Protein AF-0000000086499648 (afdb_homodimer)

Secondary structure (DSSP, 8-state):
--HHHHHHHHHHHTSSSS--HHHHHTTGGGS-HHHHHHHHHHHHHHHSS-HHHHHHHH--HHHHHHHHHHTS-HHHHHHHHHHHHHHSSS--HHHHHHHHHT--HHHHHHHHHHHHHHHHHHHHHTTTTTT--SS-TT--HHHHHHHH--HHHHHHHHHHHHTGGGSHHHHHHHHHHHHHHHHH-/--HHHHHHHHHHHTSSSS--HHHHHTTGGGS-HHHHHHHHHHHHHHHSS-HHHHHHHH--HHHHHHHHHHTS-HHHHHHHHHHHHHHSSS--HHHHHHHHHTS-HHHHHHHHHHHHHHHHHHHHHTTHHHH--SS-TT--HHHHHHHH--HHHHHHHHHHHHTTT--THHHHHHHHHHHHHHHH-

Sequence (370 aa):
YDPDEDATRLYKAMQGTGTDEQSIIDIIPYRSNAQRQEIKKRYQELYKKDLVSDIKSETSGDFRETLVALLMPPVEYDAYSINKALKGFGTDKTTLVGVLCSKNAAEIEDIKKTYKKVSVSLLFLNKEHLKKKNGKYKKDLESALKSETNGDLRDFLVDLVSGKKEKDTKVDQKKAEEDARKLHGYDPDEDATRLYKAMQGTGTDEQSIIDIIPYRSNAQRQEIKKRYQELYKKDLVSDIKSETSGDFRETLVALLMPPVEYDAYSINKALKGFGTDKTTLVGVLCSKNAAEIEDIKKTYKKVSVSLLFLNKEHLKKKNGKYKKDLESALKSETNGDLRDFLVDLVSGKKEKDTKVDQKKAEEDARKLHG

Organism: NCBI:txid100452

Radius of gyration: 23.05 Å; Cα contacts (8 Å, |Δi|>4): 379; chains: 2; bounding box: 66×62×68 Å

pLDDT: mean 84.03, std 19.79, range [36.5, 98.69]

Solvent-accessible surface area (backbone atoms only — not comparable to full-atom values): 20215 Å² total; per-residue (Å²): 139,53,47,63,58,51,24,49,51,49,50,59,24,63,46,81,95,57,58,44,60,66,62,44,57,69,43,60,68,69,44,52,62,70,52,42,52,46,20,41,53,41,26,27,72,76,66,73,41,56,51,65,59,50,44,56,73,67,43,58,71,63,39,27,54,36,53,51,49,62,61,36,55,70,58,56,33,51,25,46,52,45,50,55,24,58,66,19,79,49,58,37,56,53,59,44,47,54,55,58,61,72,46,51,73,70,53,45,51,52,26,49,62,42,25,43,57,47,48,48,54,50,34,61,68,65,55,47,50,71,76,60,74,81,78,70,76,81,48,45,54,63,57,44,44,61,71,61,41,51,68,70,44,24,55,50,53,44,34,62,70,69,57,67,63,71,56,59,65,64,46,45,50,49,46,46,51,50,47,48,44,59,68,74,90,141,52,46,62,58,51,22,49,51,47,50,59,26,63,46,81,96,56,62,44,59,64,60,46,57,68,43,61,68,70,45,52,61,70,51,41,52,47,20,42,51,41,26,28,71,75,66,74,42,57,52,66,57,50,45,55,74,68,43,57,69,64,39,26,54,35,53,51,49,62,60,37,56,70,57,54,32,50,24,46,52,44,49,55,24,57,66,18,76,48,59,37,55,54,58,44,48,52,55,58,61,70,45,54,72,69,53,44,52,51,25,48,63,43,25,43,58,47,47,51,54,50,33,60,68,66,56,47,50,71,72,60,72,81,79,71,77,79,48,44,55,64,58,44,44,61,72,62,41,52,69,69,43,24,54,52,52,44,35,61,71,70,56,68,60,73,57,58,61,66,51,43,49,47,47,46,51,48,48,48,45,59,68,72,90

Nearest PDB structures (foldseek):
  1avc-assembly1_A  TM=6.947E-01  e=2.549E-11  Bos taurus
  1aei-assembly1_B  TM=7.012E-01  e=1.076E-10  Hydra vulgaris
  1n42-assembly1_A  TM=6.644E-01  e=4.125E-10  Rattus norvegicus
  7pc7-assembly1_A  TM=7.123E-01  e=1.741E-09  Homo sapiens
  7pc7-assembly2_B  TM=7.038E-01  e=1.741E-09  Homo sapiens

Foldseek 3Di:
DDLLVLLVQCVVQLDDDAGNVVSLVVPLVVDAQVSLQSNQVNNCVPPVDGSLVSLCVRDDDPSNVVSNLSSDHPLLNLLLQCLVQLPDPARNLVSLCVSLVVDDLVSLQSNQVNNQVSQVVVCVVVVVVVVPPDPPSRDGPLVSLCVRDDDPSSVVSNCSSVVVPPPPPVVVVVVVVVVVVVVVD/DDLLVLLVQCVVQLDDDAGNVVSVVVPLVVDAQVSLQSNQVNNCVVPVDGSLVSLCVRDDDPSNVVSNLSSDHPLLNLLLQCLVQLPPPARNLVSLCVSLVVDDLVSLVSNQVNNQVSQVVVCVVVVVVVVPPDPPSRDTPLVSLCVRDDDPSSVVSNCSSVVVPPDPPVVCVVVVVVVVVVVVD

InterPro domains:
  IPR001464 Annexin [PR00196] (15-37)
  IPR001464 Annexin [PR00196] (55-71)
  IPR001464 Annexin [PR00196] (82-103)
  IPR018252 Annexin repeat, conserved site [PS00223] (18-70)
  IPR018502 Annexin repeat [PF00191] (6-70)
  IPR018502 Annexin repeat [PF00191] (77-117)
  IPR018502 Annexin repeat [PS51897] (1-72)
  IPR018502 Annexin repeat [PS51897] (73-162)
  IPR018502 Annexin repeat [SM00335] (18-70)
  IPR018502 Annexin repeat [SM00335] (90-160)
  IPR037104 Annexin superfamily [G3DSA:1.10.220.10] (1-71)
  IPR037104 Annexin superfamily [G3DSA:1.10.220.10] (73-162)
  IPR037104 Annexin superfamily [SSF47874] (1-184)

Structure (mmCIF, N/CA/C/O backbone):
data_AF-0000000086499648-model_v1
#
loop_
_entity.id
_entity.type
_entity.pdbx_description
1 polymer Annexin
#
loop_
_atom_site.group_PDB
_atom_site.id
_atom_site.type_symbol
_atom_site.label_atom_id
_atom_site.label_alt_id
_atom_site.label_comp_id
_atom_site.label_asym_id
_atom_site.label_entity_id
_atom_site.label_seq_id
_atom_site.pdbx_PDB_ins_code
_atom_site.Cartn_x
_atom_site.Cartn_y
_atom_site.Cartn_z
_atom_site.occupancy
_atom_site.B_iso_or_equiv
_atom_site.auth_seq_id
_atom_site.auth_comp_id
_atom_site.auth_asym_id
_atom_site.auth_atom_id
_atom_site.pdbx_PDB_model_num
ATOM 1 N N . TYR A 1 1 ? -12.906 6.336 19.641 1 88.62 1 TYR A N 1
ATOM 2 C CA . TYR A 1 1 ? -12.734 7.316 18.578 1 88.62 1 TYR A CA 1
ATOM 3 C C . TYR A 1 1 ? -13.75 8.445 18.703 1 88.62 1 TYR A C 1
ATOM 5 O O . TYR A 1 1 ? -14.953 8.195 18.797 1 88.62 1 TYR A O 1
ATOM 13 N N . ASP A 1 2 ? -13.18 9.672 18.797 1 96.06 2 ASP A N 1
ATOM 14 C CA . ASP A 1 2 ? -13.969 10.891 18.859 1 96.06 2 ASP A CA 1
ATOM 15 C C . ASP A 1 2 ? -13.43 11.945 17.891 1 96.06 2 ASP A C 1
ATOM 17 O O . ASP A 1 2 ? -12.406 12.578 18.172 1 96.06 2 ASP A O 1
ATOM 21 N N . PRO A 1 3 ? -14.203 12.18 16.891 1 97.56 3 PRO A N 1
ATOM 22 C CA . PRO A 1 3 ? -13.688 13.102 15.883 1 97.56 3 PRO A CA 1
ATOM 23 C C . PRO A 1 3 ? -13.562 14.531 16.406 1 97.56 3 PRO A C 1
ATOM 25 O O . PRO A 1 3 ? -12.68 15.281 15.961 1 97.56 3 PRO A O 1
ATOM 28 N N . ASP A 1 4 ? -14.406 14.93 17.359 1 98.06 4 ASP A N 1
ATOM 29 C CA . ASP A 1 4 ? -14.32 16.266 17.938 1 98.06 4 ASP A CA 1
ATOM 30 C C . ASP A 1 4 ? -13.047 16.438 18.766 1 98.06 4 ASP A C 1
ATOM 32 O O . ASP A 1 4 ? -12.398 17.484 18.719 1 98.06 4 ASP A O 1
ATOM 36 N N . GLU A 1 5 ? -12.773 15.469 19.453 1 97.94 5 GLU A N 1
ATOM 37 C CA . GLU A 1 5 ? -11.555 15.492 20.25 1 97.94 5 GLU A CA 1
ATOM 38 C C . GLU A 1 5 ? -10.312 15.539 19.359 1 97.94 5 GLU A C 1
ATOM 40 O O . GLU A 1 5 ? -9.383 16.312 19.625 1 97.94 5 GLU A O 1
ATOM 45 N N . ASP A 1 6 ? -10.297 14.734 18.344 1 98.06 6 ASP A N 1
ATOM 46 C CA . ASP A 1 6 ? -9.18 14.727 17.406 1 98.06 6 ASP A CA 1
ATOM 47 C C . ASP A 1 6 ? -9.031 16.078 16.703 1 98.06 6 ASP A C 1
ATOM 49 O O . ASP A 1 6 ? -7.922 16.609 16.578 1 98.06 6 ASP A O 1
ATOM 53 N N . ALA A 1 7 ? -10.164 16.609 16.312 1 98.44 7 ALA A N 1
ATOM 54 C CA . ALA A 1 7 ? -10.141 17.906 15.672 1 98.44 7 ALA A CA 1
ATOM 55 C C . ALA A 1 7 ? -9.578 18.969 16.609 1 98.44 7 ALA A C 1
ATOM 57 O O . ALA A 1 7 ? -8.758 19.797 16.203 1 98.44 7 ALA A O 1
ATOM 58 N N . THR A 1 8 ? -10.008 18.906 17.828 1 98.19 8 THR A N 1
ATOM 59 C CA . THR A 1 8 ? -9.555 19.875 18.828 1 98.19 8 THR A CA 1
ATOM 60 C C . THR A 1 8 ? -8.062 19.719 19.094 1 98.19 8 THR A C 1
ATOM 62 O O . THR A 1 8 ? -7.328 20.703 19.156 1 98.19 8 THR A O 1
ATOM 65 N N . ARG A 1 9 ? -7.633 18.516 19.203 1 97.56 9 ARG A N 1
ATOM 66 C CA . ARG A 1 9 ? -6.219 18.25 19.438 1 97.56 9 ARG A CA 1
ATOM 67 C C . ARG A 1 9 ? -5.367 18.719 18.266 1 97.56 9 ARG A C 1
ATOM 69 O O . ARG A 1 9 ? -4.293 19.297 18.453 1 97.56 9 ARG A O 1
ATOM 76 N N . LEU A 1 10 ? -5.824 18.5 17.062 1 98.06 10 LEU A N 1
ATOM 77 C CA . LEU A 1 10 ? -5.105 18.938 15.883 1 98.06 10 LEU A CA 1
ATOM 78 C C . LEU A 1 10 ? -5.078 20.453 15.789 1 98.06 10 LEU A C 1
ATOM 80 O O . LEU A 1 10 ? -4.047 21.047 15.453 1 98.06 10 LEU A O 1
ATOM 84 N N . TYR A 1 11 ? -6.238 21.031 16.125 1 97.69 11 TYR A N 1
ATOM 85 C CA . TYR A 1 11 ? -6.305 22.5 16.094 1 97.69 11 TYR A CA 1
ATOM 86 C C . TYR A 1 11 ? -5.32 23.109 17.094 1 97.69 11 TYR A C 1
ATOM 88 O O . TYR A 1 11 ? -4.566 24.016 16.75 1 97.69 11 TYR A O 1
ATOM 96 N N . LYS A 1 12 ? -5.316 22.578 18.266 1 96.94 12 LYS A N 1
ATOM 97 C CA . LYS A 1 12 ? -4.418 23.078 19.297 1 96.94 12 LYS A CA 1
ATOM 98 C C . LYS A 1 12 ? -2.959 22.859 18.922 1 96.94 12 LYS A C 1
ATOM 100 O O . LYS A 1 12 ? -2.094 23.672 19.234 1 96.94 12 LYS A O 1
ATOM 105 N N . ALA A 1 13 ? -2.703 21.766 18.172 1 96.75 13 ALA A N 1
ATOM 106 C CA . ALA A 1 13 ? -1.344 21.391 17.781 1 96.75 13 ALA A CA 1
ATOM 107 C C . ALA A 1 13 ? -0.782 22.391 16.766 1 96.75 13 ALA A C 1
ATOM 109 O O . ALA A 1 13 ? 0.435 22.469 16.578 1 96.75 13 ALA A O 1
ATOM 110 N N . MET A 1 14 ? -1.621 23.109 16.141 1 96.19 14 MET A N 1
ATOM 111 C CA . MET A 1 14 ? -1.165 23.953 15.039 1 96.19 14 MET A CA 1
ATOM 112 C C . MET A 1 14 ? -1.442 25.438 15.328 1 96.19 14 MET A C 1
ATOM 114 O O . MET A 1 14 ? -1.357 26.266 14.43 1 96.19 14 MET A O 1
ATOM 118 N N . GLN A 1 15 ? -1.906 25.609 16.562 1 90.38 15 GLN A N 1
ATOM 119 C CA . GLN A 1 15 ? -2.127 27 17 1 90.38 15 GLN A CA 1
ATOM 120 C C . GLN A 1 15 ? -0.895 27.547 17.703 1 90.38 15 GLN A C 1
ATOM 122 O O . GLN A 1 15 ? -0.159 26.812 18.359 1 90.38 15 GLN A O 1
ATOM 127 N N . GLY A 1 16 ? -0.541 28.875 17.609 1 82.44 16 GLY A N 1
ATOM 128 C CA . GLY A 1 16 ? 0.512 29.531 18.375 1 82.44 16 GLY A CA 1
ATOM 129 C C . GLY A 1 16 ? 1.846 29.547 17.641 1 82.44 16 GLY A C 1
ATOM 130 O O . GLY A 1 16 ? 1.893 29.469 16.422 1 82.44 16 GLY A O 1
ATOM 131 N N . THR A 1 17 ? 2.973 29.625 18.516 1 83.75 17 THR A N 1
ATOM 132 C CA . THR A 1 17 ? 4.332 29.703 18 1 83.75 17 THR A CA 1
ATOM 133 C C . THR A 1 17 ? 4.938 28.312 17.859 1 83.75 17 THR A C 1
ATOM 135 O O . THR A 1 17 ? 5.25 27.672 18.875 1 83.75 17 THR A O 1
ATOM 138 N N . GLY A 1 18 ? 4.734 27.734 16.781 1 87.25 18 GLY A N 1
ATOM 139 C CA . GLY A 1 18 ? 5.312 26.422 16.516 1 87.25 18 GLY A CA 1
ATOM 140 C C . GLY A 1 18 ? 4.273 25.344 16.344 1 87.25 18 GLY A C 1
ATOM 141 O O . GLY A 1 18 ? 3.121 25.5 16.75 1 87.25 18 GLY A O 1
ATOM 142 N N . THR A 1 19 ? 4.586 24.312 15.719 1 90.75 19 THR A N 1
ATOM 143 C CA . THR A 1 19 ? 3.686 23.188 15.453 1 90.75 19 THR A CA 1
ATOM 144 C C . THR A 1 19 ? 4.094 21.969 16.266 1 90.75 19 THR A C 1
ATOM 146 O O . THR A 1 19 ? 5.277 21.625 16.328 1 90.75 19 THR A O 1
ATOM 149 N N . ASP A 1 20 ? 3.104 21.438 17.062 1 92.19 20 ASP A N 1
ATOM 150 C CA . ASP A 1 20 ? 3.291 20.156 17.734 1 92.19 20 ASP A CA 1
ATOM 151 C C . ASP A 1 20 ? 3.127 19 16.75 1 92.19 20 ASP A C 1
ATOM 153 O O . ASP A 1 20 ? 2.049 18.406 16.656 1 92.19 20 ASP A O 1
ATOM 157 N N . GLU A 1 21 ? 4.172 18.609 16.203 1 90.31 21 GLU A N 1
ATOM 158 C CA . GLU A 1 21 ? 4.141 17.594 15.164 1 90.31 21 GLU A CA 1
ATOM 159 C C . GLU A 1 21 ? 3.811 16.219 15.75 1 90.31 21 GLU A C 1
ATOM 161 O O . GLU A 1 21 ? 3.18 15.391 15.086 1 90.31 21 GLU A O 1
ATOM 166 N N . GLN A 1 22 ? 4.172 16.047 16.984 1 88.56 22 GLN A N 1
ATOM 167 C CA . GLN A 1 22 ? 3.922 14.75 17.625 1 88.56 22 GLN A CA 1
ATOM 168 C C . GLN A 1 22 ? 2.426 14.492 17.766 1 88.56 22 GLN A C 1
ATOM 170 O O . GLN A 1 22 ? 1.957 13.375 17.531 1 88.56 22 GLN A O 1
ATOM 175 N N . SER A 1 23 ? 1.69 15.523 18.188 1 92.44 23 SER A N 1
ATOM 176 C CA . SER A 1 23 ? 0.244 15.383 18.312 1 92.44 23 SER A CA 1
ATOM 177 C C . SER A 1 23 ? -0.399 15.047 16.969 1 92.44 23 SER A C 1
ATOM 179 O O . SER A 1 23 ? -1.352 14.266 16.906 1 92.44 23 SER A O 1
ATOM 181 N N . ILE A 1 24 ? 0.123 15.609 15.891 1 95.81 24 ILE A N 1
ATOM 182 C CA . ILE A 1 24 ? -0.388 15.367 14.547 1 95.81 24 ILE A CA 1
ATOM 183 C C . ILE A 1 24 ? -0.118 13.922 14.141 1 95.81 24 ILE A C 1
ATOM 185 O O . ILE A 1 24 ? -1.02 13.219 13.672 1 95.81 24 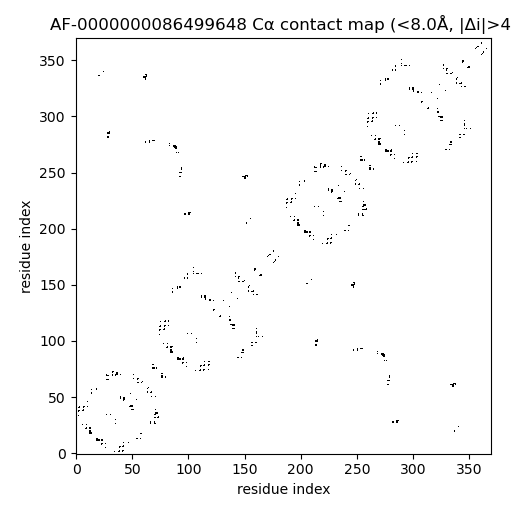ILE A O 1
ATOM 189 N N . ILE A 1 25 ? 1.03 13.469 14.422 1 91.62 25 ILE A N 1
ATOM 190 C CA . ILE A 1 25 ? 1.487 12.133 14.047 1 91.62 25 ILE A CA 1
ATOM 191 C C . ILE A 1 25 ? 0.737 11.086 14.867 1 91.62 25 ILE A C 1
ATOM 193 O O . ILE A 1 25 ? 0.443 9.992 14.367 1 91.62 25 ILE A O 1
ATOM 197 N N . ASP A 1 26 ? 0.357 11.492 16.078 1 91.75 26 ASP A N 1
ATOM 198 C CA . ASP A 1 26 ? -0.322 10.555 16.953 1 91.75 26 ASP A CA 1
ATOM 199 C C . ASP A 1 26 ? -1.775 10.352 16.531 1 91.75 26 ASP A C 1
ATOM 201 O O . ASP A 1 26 ? -2.436 9.414 16.984 1 91.75 26 ASP A O 1
ATOM 205 N N . ILE A 1 27 ? -2.244 11.148 15.664 1 96.19 27 ILE A N 1
ATOM 206 C CA . ILE A 1 27 ? -3.664 11.094 15.344 1 96.19 27 ILE A CA 1
ATOM 207 C C . ILE A 1 27 ? -3.848 10.633 13.898 1 96.19 27 ILE A C 1
ATOM 209 O O . ILE A 1 27 ? -4.402 9.562 13.648 1 96.19 27 ILE A O 1
ATOM 213 N N . ILE A 1 28 ? -3.285 11.328 12.961 1 97.25 28 ILE A N 1
ATOM 214 C CA . ILE A 1 28 ? -3.676 11.203 11.555 1 97.25 28 ILE A CA 1
ATOM 215 C C . ILE A 1 28 ? -3.312 9.82 11.039 1 97.25 28 ILE A C 1
ATOM 217 O O . ILE A 1 28 ? -4.156 9.117 10.469 1 97.25 28 ILE A O 1
ATOM 221 N N . PRO A 1 29 ? -2.08 9.305 11.32 1 95.31 29 PRO A N 1
ATOM 222 C CA . PRO A 1 29 ? -1.711 8.008 10.758 1 95.31 29 PRO A CA 1
ATOM 223 C C . PRO A 1 29 ? -2.471 6.848 11.406 1 95.31 29 PRO A C 1
ATOM 225 O O . PRO A 1 29 ? -2.531 5.754 10.844 1 95.31 29 PRO A O 1
ATOM 228 N N . TYR A 1 30 ? -3.115 7.082 12.492 1 94.44 30 TYR A N 1
ATOM 229 C CA . TYR A 1 30 ? -3.729 5.996 13.25 1 94.44 30 TYR A CA 1
ATOM 230 C C . TYR A 1 30 ? -5.238 5.984 13.055 1 94.44 30 TYR A C 1
ATOM 232 O O . TYR A 1 30 ? -5.938 5.148 13.633 1 94.44 30 TYR A O 1
ATOM 240 N N . ARG A 1 31 ? -5.723 6.836 12.242 1 95.12 31 ARG A N 1
ATOM 241 C CA . ARG A 1 31 ? -7.148 6.895 11.938 1 95.12 31 ARG A CA 1
ATOM 242 C C . ARG A 1 31 ? -7.434 6.332 10.547 1 95.12 31 ARG A C 1
ATOM 244 O O . ARG A 1 31 ? -6.602 6.438 9.648 1 95.12 31 ARG A O 1
ATOM 251 N N . SER A 1 32 ? -8.609 5.684 10.461 1 93.81 32 SER A N 1
ATOM 252 C CA . SER A 1 32 ? -9.047 5.23 9.141 1 93.81 32 SER A CA 1
ATOM 253 C C . SER A 1 32 ? -9.383 6.406 8.234 1 93.81 32 SER A C 1
ATOM 255 O O . SER A 1 32 ? -9.555 7.531 8.703 1 93.81 32 SER A O 1
ATOM 257 N N . ASN A 1 33 ? -9.43 6.098 6.941 1 95.19 33 ASN A N 1
ATOM 258 C CA . ASN A 1 33 ? -9.773 7.172 6.016 1 95.19 33 ASN A CA 1
ATOM 259 C C . ASN A 1 33 ? -11.117 7.797 6.352 1 95.19 33 ASN A C 1
ATOM 261 O O . ASN A 1 33 ? -11.266 9.023 6.344 1 95.19 33 ASN A O 1
ATOM 265 N N . ALA A 1 34 ? -12.102 6.953 6.668 1 96 34 ALA A N 1
ATOM 266 C CA . ALA A 1 34 ? -13.422 7.457 7.027 1 96 34 ALA A CA 1
ATOM 267 C C . ALA A 1 34 ? -13.344 8.375 8.242 1 96 34 ALA A C 1
ATOM 269 O O . ALA A 1 34 ? -13.969 9.445 8.258 1 96 34 ALA A O 1
ATOM 270 N N . GLN A 1 35 ? -12.57 8.023 9.195 1 97.25 35 GLN A N 1
ATOM 271 C CA . GLN A 1 35 ? -12.391 8.828 10.398 1 97.25 35 GLN A CA 1
ATOM 272 C C . GLN A 1 35 ? -11.703 10.148 10.078 1 97.25 35 GLN A C 1
ATOM 274 O O . GLN A 1 35 ? -12.086 11.195 10.602 1 97.25 35 GLN A O 1
ATOM 279 N N . ARG A 1 36 ? -10.734 10.125 9.242 1 98.38 36 ARG A N 1
ATOM 280 C CA . ARG A 1 36 ? -10.008 11.336 8.875 1 98.38 36 ARG A CA 1
ATOM 281 C C . ARG A 1 36 ? -10.922 12.312 8.148 1 98.38 36 ARG A C 1
ATOM 283 O O . ARG A 1 36 ? -10.812 13.531 8.336 1 98.38 36 ARG A O 1
ATOM 290 N N . GLN A 1 37 ? -11.82 11.75 7.32 1 98.44 37 GLN A N 1
ATOM 291 C CA . GLN A 1 37 ? -12.773 12.625 6.648 1 98.44 37 GLN A CA 1
ATOM 292 C C . GLN A 1 37 ? -13.719 13.289 7.648 1 98.44 37 GLN A C 1
ATOM 294 O O . GLN A 1 37 ? -14.055 14.461 7.5 1 98.44 37 GLN A O 1
ATOM 299 N N . GLU A 1 38 ? -14.055 12.523 8.625 1 98.56 38 GLU A N 1
ATOM 300 C CA . GLU A 1 38 ? -14.914 13.078 9.672 1 98.56 38 GLU A CA 1
ATOM 301 C C . GLU A 1 38 ? -14.18 14.148 10.477 1 98.56 38 GLU A C 1
ATOM 303 O O . GLU A 1 38 ? -14.758 15.188 10.805 1 98.56 38 GLU A O 1
ATOM 308 N N . ILE A 1 39 ? -12.93 13.922 10.742 1 98.69 39 ILE A N 1
ATOM 309 C CA . ILE A 1 39 ? -12.117 14.883 11.484 1 98.69 39 ILE A CA 1
ATOM 310 C C . ILE A 1 39 ? -12.023 16.188 10.695 1 98.69 39 ILE A C 1
ATOM 312 O O . ILE A 1 39 ? -12.164 17.266 11.258 1 98.69 39 ILE A O 1
ATOM 316 N N . LYS A 1 40 ? -11.805 16.078 9.445 1 98.69 40 LYS A N 1
ATOM 317 C CA . LYS A 1 40 ? -11.742 17.25 8.586 1 98.69 40 LYS A CA 1
ATOM 318 C C . LYS A 1 40 ? -13.039 18.062 8.664 1 98.69 40 LYS A C 1
ATOM 320 O O . LYS A 1 40 ? -13 19.281 8.773 1 98.69 40 LYS A O 1
ATOM 325 N N . LYS A 1 41 ? -14.109 17.328 8.578 1 98.62 41 LYS A N 1
ATOM 326 C CA . LYS A 1 41 ? -15.422 17.969 8.633 1 98.62 41 LYS A CA 1
ATOM 327 C C . LYS A 1 41 ? -15.617 18.688 9.969 1 98.62 41 LYS A C 1
ATOM 329 O O . LYS A 1 41 ? -16.047 19.844 9.992 1 98.62 41 LYS A O 1
ATOM 334 N N . ARG A 1 42 ? -15.336 18.031 11.062 1 98.62 42 ARG A N 1
ATOM 335 C CA . ARG A 1 42 ? -15.516 18.609 12.391 1 98.62 42 ARG A CA 1
ATOM 336 C C . ARG A 1 42 ? -14.57 19.781 12.609 1 98.62 42 ARG A C 1
ATOM 338 O O . ARG A 1 42 ? -14.953 20.781 13.219 1 98.62 42 ARG A O 1
ATOM 345 N N . TYR A 1 43 ? -13.359 19.641 12.125 1 98.62 43 TYR A N 1
ATOM 346 C CA . TYR A 1 43 ? -12.383 20.719 12.203 1 98.62 43 TYR A CA 1
ATOM 347 C C . TYR A 1 43 ? -12.922 22 11.562 1 98.62 43 TYR A C 1
ATOM 349 O O . TYR A 1 43 ? -12.789 23.078 12.133 1 98.62 43 TYR A O 1
ATOM 357 N N . GLN A 1 44 ? -13.516 21.844 10.438 1 98.5 44 GLN A N 1
ATOM 358 C CA . GLN A 1 44 ? -14.109 22.969 9.727 1 98.5 44 GLN A CA 1
ATOM 359 C C . GLN A 1 44 ? -15.297 23.547 10.492 1 98.5 44 GLN A C 1
ATOM 361 O O . GLN A 1 44 ? -15.453 24.766 10.586 1 98.5 44 GLN A O 1
ATOM 366 N N . GLU A 1 45 ? -16.078 22.703 11.008 1 98.38 45 GLU A N 1
ATOM 367 C CA . GLU A 1 45 ? -17.281 23.125 11.703 1 98.38 45 GLU A CA 1
ATOM 368 C C . GLU A 1 45 ? -16.953 23.828 13.016 1 98.38 45 GLU A C 1
ATOM 370 O O . GLU A 1 45 ? -17.578 24.828 13.375 1 98.38 45 GLU A O 1
ATOM 375 N N . LEU A 1 46 ? -15.992 23.375 13.727 1 98.12 46 LEU A N 1
ATOM 376 C CA . LEU A 1 46 ? -15.664 23.875 15.062 1 98.12 46 LEU A CA 1
ATOM 377 C C . LEU A 1 46 ? -14.797 25.125 14.977 1 98.12 46 LEU A C 1
ATOM 379 O O . LEU A 1 46 ? -14.938 26.031 15.797 1 98.12 46 LEU A O 1
ATOM 383 N N . TYR A 1 47 ? -13.945 25.141 13.992 1 97.56 47 TYR A N 1
ATOM 384 C CA . TYR A 1 47 ? -12.922 26.188 14.023 1 97.56 47 TYR A CA 1
ATOM 385 C C . TYR A 1 47 ? -12.977 27.047 12.766 1 97.56 47 TYR A C 1
ATOM 387 O O . TYR A 1 47 ? -12.227 28.016 12.633 1 97.56 47 TYR A O 1
ATOM 395 N N . LYS A 1 48 ? -13.859 26.688 11.797 1 97.62 48 LYS A N 1
ATOM 396 C CA . LYS A 1 48 ? -14.062 27.422 10.555 1 97.62 48 LYS A CA 1
ATOM 397 C C . LYS A 1 48 ? -12.766 27.531 9.758 1 97.62 48 LYS A C 1
ATOM 399 O O . LYS A 1 48 ? -12.477 28.578 9.164 1 97.62 48 LYS A O 1
ATOM 404 N N . LYS A 1 49 ? -11.93 26.5 9.891 1 97.44 49 LYS A N 1
ATOM 405 C CA . LYS A 1 49 ? -10.672 26.359 9.164 1 97.44 49 LYS A CA 1
ATOM 406 C C . LYS A 1 49 ? -10.602 25.016 8.438 1 97.44 49 LYS A C 1
ATOM 408 O O . LYS A 1 49 ? -11.297 24.062 8.805 1 97.44 49 LYS A O 1
ATOM 413 N N . ASP A 1 50 ? -9.727 25.062 7.434 1 98.25 50 ASP A N 1
ATOM 414 C CA . ASP A 1 50 ? -9.492 23.828 6.688 1 98.25 50 ASP A CA 1
ATOM 415 C C . ASP A 1 50 ? -8.266 23.094 7.219 1 98.25 50 ASP A C 1
ATOM 417 O O . ASP A 1 50 ? -7.156 23.625 7.211 1 98.25 50 ASP A O 1
ATOM 421 N N . LEU A 1 51 ? -8.539 21.891 7.609 1 98.25 51 LEU A N 1
ATOM 422 C CA . LEU A 1 51 ? -7.477 21.109 8.219 1 98.25 51 LEU A CA 1
ATOM 423 C C . LEU A 1 51 ? -6.312 20.922 7.254 1 98.25 51 LEU A C 1
ATOM 425 O O . LEU A 1 51 ? -5.148 21.062 7.637 1 98.25 51 LEU A O 1
ATOM 429 N N . VAL A 1 52 ? -6.559 20.547 5.988 1 98.38 52 VAL A N 1
ATOM 430 C CA . VAL A 1 52 ? -5.52 20.297 4.996 1 98.38 52 VAL A CA 1
ATOM 431 C C . VAL A 1 52 ? -4.703 21.578 4.773 1 98.38 52 VAL A C 1
ATOM 433 O O . VAL A 1 52 ? -3.477 21.516 4.676 1 98.38 52 VAL A O 1
ATOM 436 N N . SER A 1 53 ? -5.41 22.703 4.719 1 97.69 53 SER A N 1
ATOM 437 C CA . SER A 1 53 ? -4.73 23.984 4.555 1 97.69 53 SER A CA 1
ATOM 438 C C . SER A 1 53 ? -3.805 24.266 5.73 1 97.69 53 SER A C 1
ATOM 440 O O . SER A 1 53 ? -2.68 24.734 5.543 1 97.69 53 SER A O 1
ATOM 442 N N . ASP A 1 54 ? -4.305 24.031 6.918 1 97.19 54 ASP A N 1
ATOM 443 C CA . ASP A 1 54 ? -3.48 24.25 8.102 1 97.19 54 ASP A CA 1
ATOM 444 C C . ASP A 1 54 ? -2.268 23.328 8.109 1 97.19 54 ASP A C 1
ATOM 446 O O . ASP A 1 54 ? -1.16 23.75 8.453 1 97.19 54 ASP A O 1
ATOM 450 N N . ILE A 1 55 ? -2.447 22.094 7.738 1 97.12 55 ILE A N 1
ATOM 451 C CA . ILE A 1 55 ? -1.346 21.141 7.664 1 97.12 55 ILE A CA 1
ATOM 452 C C . ILE A 1 55 ? -0.305 21.641 6.664 1 97.12 55 ILE A C 1
ATOM 454 O O . ILE A 1 55 ? 0.895 21.625 6.949 1 97.12 55 ILE A O 1
ATOM 458 N N . LYS A 1 56 ? -0.755 22.047 5.523 1 95.81 56 LYS A N 1
ATOM 459 C CA . LYS A 1 56 ? 0.143 22.516 4.473 1 95.81 56 LYS A CA 1
ATOM 460 C C . LYS A 1 56 ? 0.95 23.719 4.938 1 95.81 56 LYS A C 1
ATOM 462 O O . LYS A 1 56 ? 2.133 23.844 4.617 1 95.81 56 LYS A O 1
ATOM 467 N N . SER A 1 57 ? 0.334 24.594 5.734 1 95.38 57 SER A N 1
ATOM 468 C CA . SER A 1 57 ? 0.982 25.828 6.172 1 95.38 57 SER A CA 1
ATOM 469 C C . SER A 1 57 ? 1.948 25.562 7.32 1 95.38 57 SER A C 1
ATOM 471 O O . SER A 1 57 ? 2.934 26.281 7.488 1 95.38 57 SER A O 1
ATOM 473 N N . GLU A 1 58 ? 1.667 24.5 8.078 1 94.56 58 GLU A N 1
ATOM 474 C CA . GLU A 1 58 ? 2.377 24.297 9.336 1 94.56 58 GLU A CA 1
ATOM 475 C C . GLU A 1 58 ? 3.484 23.266 9.195 1 94.56 58 GLU A C 1
ATOM 477 O O . GLU A 1 58 ? 4.336 23.125 10.07 1 94.56 58 GLU A O 1
ATOM 482 N N . THR A 1 59 ? 3.469 22.531 8.172 1 93 59 THR A N 1
ATOM 483 C CA . THR A 1 59 ? 4.438 21.453 7.973 1 93 59 THR A CA 1
ATOM 484 C C . THR A 1 59 ? 5.125 21.594 6.617 1 93 59 THR A C 1
ATOM 486 O O . THR A 1 59 ? 4.742 22.438 5.805 1 93 59 THR A O 1
ATOM 489 N N . SER A 1 60 ? 6.23 20.766 6.48 1 91.44 60 SER A N 1
ATOM 490 C CA . SER A 1 60 ? 6.996 20.844 5.238 1 91.44 60 SER A CA 1
ATOM 491 C C . SER A 1 60 ? 7.566 19.484 4.852 1 91.44 60 SER A C 1
ATOM 493 O O . SER A 1 60 ? 7.516 18.547 5.637 1 91.44 60 SER A O 1
ATOM 495 N N . GLY A 1 61 ? 7.887 19.438 3.5 1 90 61 GLY A N 1
ATOM 496 C CA . GLY A 1 61 ? 8.641 18.281 3.016 1 90 61 GLY A CA 1
ATOM 497 C C . GLY A 1 61 ? 7.836 17 3.037 1 90 61 GLY A C 1
ATOM 498 O O . GLY A 1 61 ? 6.648 17 2.709 1 90 61 GLY A O 1
ATOM 499 N N . ASP A 1 62 ? 8.547 15.906 3.387 1 89.12 62 ASP A N 1
ATOM 500 C CA . ASP A 1 62 ? 7.965 14.562 3.381 1 89.12 62 ASP A CA 1
ATOM 501 C C . ASP A 1 62 ? 6.805 14.461 4.371 1 89.12 62 ASP A C 1
ATOM 503 O O . ASP A 1 62 ? 5.828 13.758 4.117 1 89.12 62 ASP A O 1
ATOM 507 N N . PHE A 1 63 ? 7.016 15.234 5.414 1 92.94 63 PHE A N 1
ATOM 508 C CA . PHE A 1 63 ? 5.992 15.195 6.453 1 92.94 63 PHE A CA 1
ATOM 509 C C . PHE A 1 63 ? 4.684 15.789 5.945 1 92.94 63 PHE A C 1
ATOM 511 O O . PHE A 1 63 ? 3.625 15.164 6.066 1 92.94 63 PHE A O 1
ATOM 518 N N . ARG A 1 64 ? 4.684 16.891 5.328 1 94.31 64 ARG A N 1
ATOM 519 C CA . ARG A 1 64 ? 3.52 17.547 4.742 1 94.31 64 ARG A CA 1
ATOM 520 C C . ARG A 1 64 ? 2.871 16.656 3.682 1 94.31 64 ARG A C 1
ATOM 522 O O . ARG A 1 64 ? 1.661 16.422 3.715 1 94.31 64 ARG A O 1
ATOM 529 N N . GLU A 1 65 ? 3.691 16.125 2.816 1 92.75 65 GLU A N 1
ATOM 530 C CA . GLU A 1 65 ? 3.178 15.328 1.703 1 92.75 65 GLU A CA 1
ATOM 531 C C . GLU A 1 65 ? 2.441 14.094 2.201 1 92.75 65 GLU A C 1
ATOM 533 O O . GLU A 1 65 ? 1.378 13.742 1.682 1 92.75 65 GLU A O 1
ATOM 538 N N . THR A 1 66 ? 3.021 13.477 3.166 1 95 66 THR A N 1
ATOM 539 C CA . THR A 1 66 ? 2.438 12.25 3.705 1 95 66 THR A CA 1
ATOM 540 C C . THR A 1 66 ? 1.113 12.547 4.402 1 95 66 THR A C 1
ATOM 542 O O . THR A 1 66 ? 0.121 11.852 4.18 1 95 66 THR A O 1
ATOM 545 N N . LEU A 1 67 ? 1.092 13.602 5.215 1 96.88 67 LEU A N 1
ATOM 546 C CA . LEU A 1 67 ? -0.115 13.945 5.961 1 96.88 67 LEU A CA 1
ATOM 547 C C . LEU A 1 67 ? -1.231 14.375 5.016 1 96.88 67 LEU A C 1
ATOM 549 O O . LEU A 1 67 ? -2.387 13.984 5.191 1 96.88 67 LEU A O 1
ATOM 553 N N . VAL A 1 68 ? -0.871 15.18 4.012 1 96.94 68 VAL A N 1
ATOM 554 C CA . VAL A 1 68 ? -1.866 15.641 3.047 1 96.94 68 VAL A CA 1
ATOM 555 C C . VAL A 1 68 ? -2.443 14.445 2.293 1 96.94 68 VAL A C 1
ATOM 557 O O . VAL A 1 68 ? -3.654 14.367 2.07 1 96.94 68 VAL A O 1
ATOM 560 N N . ALA A 1 69 ? -1.609 13.492 1.946 1 96.38 69 ALA A N 1
ATOM 561 C CA . ALA A 1 69 ? -2.07 12.297 1.252 1 96.38 69 ALA A CA 1
ATOM 562 C C . ALA A 1 69 ? -3.037 11.492 2.121 1 96.38 69 ALA A C 1
ATOM 564 O O . ALA A 1 69 ? -4.086 11.047 1.648 1 96.38 69 ALA A O 1
ATOM 565 N N . LEU A 1 70 ? -2.699 11.352 3.369 1 97.06 70 LEU A N 1
ATOM 566 C CA . LEU A 1 70 ? -3.527 10.57 4.281 1 97.06 70 LEU A CA 1
ATOM 567 C C . LEU A 1 70 ? -4.887 11.234 4.48 1 97.06 70 LEU A C 1
ATOM 569 O O . LEU A 1 70 ? -5.867 10.555 4.805 1 97.06 70 LEU A O 1
ATOM 573 N N . LEU A 1 71 ? -4.977 12.539 4.25 1 98 71 LEU A N 1
ATOM 574 C CA . LEU A 1 71 ? -6.207 13.289 4.48 1 98 71 LEU A CA 1
ATOM 575 C C . LEU A 1 71 ? -7.039 13.375 3.207 1 98 71 LEU A C 1
ATOM 577 O O . LEU A 1 71 ? -8.148 13.906 3.223 1 98 71 LEU A O 1
ATOM 581 N N . MET A 1 72 ? -6.559 12.797 2.104 1 97.5 72 MET A N 1
ATOM 582 C CA . MET A 1 72 ? -7.309 12.773 0.851 1 97.5 72 MET A CA 1
ATOM 583 C C . MET A 1 72 ? -8.57 11.93 0.987 1 97.5 72 MET A C 1
ATOM 585 O O . MET A 1 72 ? -8.562 10.898 1.653 1 97.5 72 MET A O 1
ATOM 589 N N . PRO A 1 73 ? -9.617 12.391 0.276 1 97.5 73 PRO A N 1
ATOM 590 C CA . PRO A 1 73 ? -10.773 11.492 0.198 1 97.5 73 PRO A CA 1
ATOM 591 C C . PRO A 1 73 ? -10.43 10.141 -0.421 1 97.5 73 PRO A C 1
ATOM 593 O O . PRO A 1 73 ? -9.43 10.023 -1.141 1 97.5 73 PRO A O 1
ATOM 596 N N . PRO A 1 74 ? -11.258 9.156 -0.183 1 97 74 PRO A N 1
ATOM 597 C CA . PRO A 1 74 ? -10.922 7.777 -0.55 1 97 74 PRO A CA 1
ATOM 598 C C . PRO A 1 74 ? -10.555 7.633 -2.025 1 97 74 PRO A C 1
ATOM 600 O O . PRO A 1 74 ? -9.531 7.031 -2.355 1 97 74 PRO A O 1
ATOM 603 N N . VAL A 1 75 ? -11.352 8.188 -2.928 1 97.5 75 VAL A N 1
ATOM 604 C CA . VAL A 1 75 ? -11.109 8.016 -4.355 1 97.5 75 VAL A CA 1
ATOM 605 C C . VAL A 1 75 ? -9.805 8.711 -4.746 1 97.5 75 VAL A C 1
ATOM 607 O O . VAL A 1 75 ? -9.023 8.172 -5.531 1 97.5 75 VAL A O 1
ATOM 610 N N . GLU A 1 76 ? -9.578 9.875 -4.211 1 97.56 76 GLU A N 1
ATOM 611 C CA . GLU A 1 76 ? -8.344 10.617 -4.477 1 97.56 76 GLU A CA 1
ATOM 612 C C . GLU A 1 76 ? -7.129 9.891 -3.91 1 97.56 76 GLU A C 1
ATOM 614 O O . GLU A 1 76 ? -6.066 9.867 -4.535 1 97.56 76 GLU A O 1
ATOM 619 N N . TYR A 1 77 ? -7.328 9.367 -2.732 1 97 77 TYR A N 1
ATOM 620 C CA . TYR A 1 77 ? -6.242 8.609 -2.123 1 97 77 TYR A CA 1
ATOM 621 C C . TYR A 1 77 ? -5.898 7.379 -2.955 1 97 77 TYR A C 1
ATOM 623 O O . TYR A 1 77 ? -4.727 7.023 -3.096 1 97 77 TYR A O 1
ATOM 631 N N . ASP A 1 78 ? -6.883 6.691 -3.426 1 96.94 78 ASP A N 1
ATOM 632 C CA . ASP A 1 78 ? -6.656 5.543 -4.297 1 96.94 78 ASP A CA 1
ATOM 633 C C . ASP A 1 78 ? -5.891 5.945 -5.555 1 96.94 78 ASP A C 1
ATOM 635 O O . ASP A 1 78 ? -4.93 5.281 -5.941 1 96.94 78 ASP A O 1
ATOM 639 N N . ALA A 1 79 ? -6.312 7.004 -6.164 1 96.38 79 ALA A N 1
ATOM 640 C CA . ALA A 1 79 ? -5.633 7.508 -7.355 1 96.38 79 ALA A CA 1
ATOM 641 C C . ALA A 1 79 ? -4.184 7.879 -7.043 1 96.38 79 ALA A C 1
ATOM 643 O O . ALA A 1 79 ? -3.277 7.578 -7.816 1 96.38 79 ALA A O 1
ATOM 644 N N . TYR A 1 80 ? -4.012 8.516 -5.93 1 94.88 80 TYR A N 1
ATOM 645 C CA . TYR A 1 80 ? -2.682 8.883 -5.453 1 94.88 80 TYR A CA 1
ATOM 646 C C . TYR A 1 80 ? -1.802 7.648 -5.281 1 94.88 80 TYR A C 1
ATOM 648 O O . TYR A 1 80 ? -0.658 7.625 -5.742 1 94.88 80 TYR A O 1
ATOM 656 N N . SER A 1 81 ? -2.344 6.656 -4.633 1 94.06 81 SER A N 1
ATOM 657 C CA . SER A 1 81 ? -1.607 5.422 -4.379 1 94.06 81 SER A CA 1
ATOM 658 C C . SER A 1 81 ? -1.218 4.73 -5.68 1 94.06 81 SER A C 1
ATOM 660 O O . SER A 1 81 ? -0.102 4.223 -5.809 1 94.06 81 SER A O 1
ATOM 662 N N . ILE A 1 82 ? -2.109 4.691 -6.602 1 94.94 82 ILE A N 1
ATOM 663 C CA . ILE A 1 82 ? -1.859 4.086 -7.902 1 94.94 82 ILE A CA 1
ATOM 664 C C . ILE A 1 82 ? -0.774 4.871 -8.641 1 94.94 82 ILE A C 1
ATOM 666 O O . ILE A 1 82 ? 0.139 4.281 -9.219 1 94.94 82 ILE A O 1
ATOM 670 N N . ASN A 1 83 ? -0.856 6.148 -8.617 1 92.06 83 ASN A N 1
ATOM 671 C CA . ASN A 1 83 ? 0.148 6.988 -9.266 1 92.06 83 ASN A CA 1
ATOM 672 C C . ASN A 1 83 ? 1.54 6.738 -8.688 1 92.06 83 ASN A C 1
ATOM 674 O O . ASN A 1 83 ? 2.51 6.602 -9.438 1 92.06 83 ASN A O 1
ATOM 678 N N . LYS A 1 84 ? 1.595 6.672 -7.395 1 90 84 LYS A N 1
ATOM 679 C CA . LYS A 1 84 ? 2.869 6.406 -6.734 1 90 84 LYS A CA 1
ATOM 680 C C . LYS A 1 84 ? 3.406 5.027 -7.109 1 90 84 LYS A C 1
ATOM 682 O O . LYS A 1 84 ? 4.617 4.844 -7.266 1 90 84 LYS A O 1
ATOM 687 N N . ALA A 1 85 ? 2.506 4.09 -7.199 1 91.12 85 ALA A N 1
ATOM 688 C CA . ALA A 1 85 ? 2.885 2.715 -7.523 1 91.12 85 ALA A CA 1
ATOM 689 C C . ALA A 1 85 ? 3.441 2.619 -8.938 1 91.12 85 ALA A C 1
ATOM 691 O O . ALA A 1 85 ? 4.32 1.796 -9.211 1 91.12 85 ALA A O 1
ATOM 692 N N . LEU A 1 86 ? 2.982 3.459 -9.828 1 89.69 86 LEU A N 1
ATOM 693 C CA . LEU A 1 86 ? 3.352 3.404 -11.234 1 89.69 86 LEU A CA 1
ATOM 694 C C . LEU A 1 86 ? 4.629 4.195 -11.492 1 89.69 86 LEU A C 1
ATOM 696 O O . LEU A 1 86 ? 5.352 3.92 -12.453 1 89.69 86 LEU A O 1
ATOM 700 N N . LYS A 1 87 ? 5.008 5.191 -10.812 1 77.44 87 LYS A N 1
ATOM 701 C CA . LYS A 1 87 ? 6.094 6.133 -11.086 1 77.44 87 LYS A CA 1
ATOM 702 C C . LYS A 1 87 ? 7.379 5.703 -10.391 1 77.44 87 LYS A C 1
ATOM 704 O O . LYS A 1 87 ? 8.461 6.207 -10.703 1 77.44 87 LYS A O 1
ATOM 709 N N . GLY A 1 88 ? 7.496 4.836 -9.594 1 61.62 88 GLY A N 1
ATOM 710 C CA . GLY A 1 88 ? 8.711 4.469 -8.891 1 61.62 88 GLY A CA 1
ATOM 711 C C . GLY A 1 88 ? 9.664 3.641 -9.734 1 61.62 88 GLY A C 1
ATOM 712 O O . GLY A 1 88 ? 9.312 3.215 -10.836 1 61.62 88 GLY A O 1
ATOM 713 N N . PHE A 1 89 ? 11.016 3.729 -9.641 1 59.88 89 PHE A N 1
ATOM 714 C CA . PHE A 1 89 ? 12.055 2.963 -10.312 1 59.88 89 PHE A CA 1
ATOM 715 C C . PHE A 1 89 ? 11.656 1.498 -10.438 1 59.88 89 PHE A C 1
ATOM 717 O O . PHE A 1 89 ? 11.953 0.852 -11.445 1 59.88 89 PHE A O 1
ATOM 724 N N . GLY A 1 90 ? 10.727 1.149 -9.719 1 75.81 90 GLY A N 1
ATOM 725 C CA . GLY A 1 90 ? 10.078 -0.147 -9.82 1 75.81 90 GLY A CA 1
ATOM 726 C C . GLY A 1 90 ? 8.594 -0.1 -9.508 1 75.81 90 GLY A C 1
ATOM 727 O O . GLY A 1 90 ? 8.188 0.516 -8.516 1 75.81 90 GLY A O 1
ATOM 728 N N . THR A 1 91 ? 7.855 -0.566 -10.602 1 86.12 91 THR A N 1
ATOM 729 C CA . THR A 1 91 ? 6.406 -0.573 -10.43 1 86.12 91 THR A CA 1
ATOM 730 C C . THR A 1 91 ? 6 -1.467 -9.266 1 86.12 91 THR A C 1
ATOM 732 O O . THR A 1 91 ? 6.5 -2.586 -9.125 1 86.12 91 THR A O 1
ATOM 735 N N . ASP A 1 92 ? 5.277 -0.859 -8.328 1 90.19 92 ASP A N 1
ATOM 736 C CA . ASP A 1 92 ? 4.719 -1.645 -7.234 1 90.19 92 ASP A CA 1
ATOM 737 C C . ASP A 1 92 ? 3.42 -2.326 -7.648 1 90.19 92 ASP A C 1
ATOM 739 O O . ASP A 1 92 ? 2.33 -1.817 -7.379 1 90.19 92 ASP A O 1
ATOM 743 N N . LYS A 1 93 ? 3.584 -3.477 -8.086 1 93.06 93 LYS A N 1
ATOM 744 C CA . LYS A 1 93 ? 2.473 -4.199 -8.695 1 93.06 93 LYS A CA 1
ATOM 745 C C . LYS A 1 93 ? 1.503 -4.715 -7.637 1 93.06 93 LYS A C 1
ATOM 747 O O . LYS A 1 93 ? 0.296 -4.789 -7.879 1 93.06 93 LYS A O 1
ATOM 752 N N . THR A 1 94 ? 2.018 -4.996 -6.465 1 93.44 94 THR A N 1
ATOM 753 C CA . THR A 1 94 ? 1.151 -5.5 -5.406 1 93.44 94 THR A CA 1
ATOM 754 C C . THR A 1 94 ? 0.186 -4.418 -4.934 1 93.44 94 THR A C 1
ATOM 756 O O . THR A 1 94 ? -0.979 -4.699 -4.648 1 93.44 94 THR A O 1
ATOM 759 N N . THR A 1 95 ? 0.691 -3.193 -4.926 1 92.75 95 THR A N 1
ATOM 760 C CA . THR A 1 95 ? -0.181 -2.08 -4.57 1 92.75 95 THR A CA 1
ATOM 761 C C . THR A 1 95 ? -1.244 -1.86 -5.641 1 92.75 95 THR A C 1
ATOM 763 O O . THR A 1 95 ? -2.414 -1.635 -5.324 1 92.75 95 THR A O 1
ATOM 766 N N . LEU A 1 96 ? -0.838 -1.941 -6.922 1 95.12 96 LEU A N 1
ATOM 767 C CA . LEU A 1 96 ? -1.786 -1.79 -8.023 1 95.12 96 LEU A CA 1
ATOM 768 C C . LEU A 1 96 ? -2.906 -2.82 -7.918 1 95.12 96 LEU A C 1
ATOM 770 O O . LEU A 1 96 ? -4.086 -2.465 -7.945 1 95.12 96 LEU A O 1
ATOM 774 N N . VAL A 1 97 ? -2.488 -4.066 -7.723 1 95.12 97 VAL A N 1
ATOM 775 C CA . VAL A 1 97 ? -3.443 -5.168 -7.641 1 95.12 97 VAL A CA 1
ATOM 776 C C . VAL A 1 97 ? -4.324 -4.996 -6.402 1 95.12 97 VAL A C 1
ATOM 778 O O . VAL A 1 97 ? -5.547 -5.121 -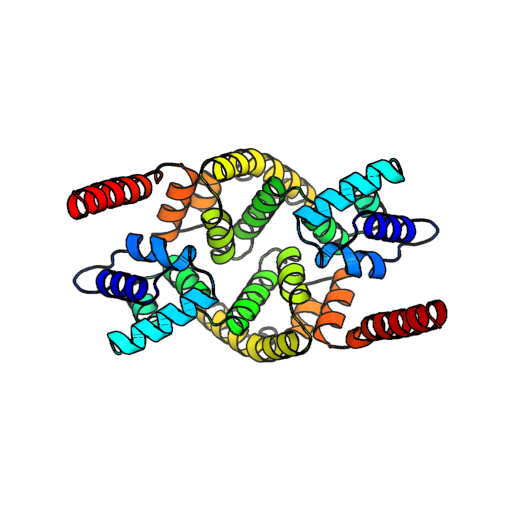6.484 1 95.12 97 VAL A O 1
ATOM 781 N N . GLY A 1 98 ? -3.709 -4.684 -5.277 1 93.62 98 GLY A N 1
ATOM 782 C CA . GLY A 1 98 ? -4.449 -4.527 -4.035 1 93.62 98 GLY A CA 1
ATOM 783 C C . GLY A 1 98 ? -5.496 -3.434 -4.098 1 93.62 98 GLY A C 1
ATOM 784 O O . GLY A 1 98 ? -6.625 -3.617 -3.635 1 93.62 98 GLY A O 1
ATOM 785 N N . VAL A 1 99 ? -5.16 -2.312 -4.691 1 94.69 99 VAL A N 1
ATOM 786 C CA . VAL A 1 99 ? -6.094 -1.192 -4.773 1 94.69 99 VAL A CA 1
ATOM 787 C C . VAL A 1 99 ? -7.184 -1.503 -5.793 1 94.69 99 VAL A C 1
ATOM 789 O O . VAL A 1 99 ? -8.375 -1.441 -5.48 1 94.69 99 VAL A O 1
ATOM 792 N N . LEU A 1 100 ? -6.863 -1.938 -6.969 1 95.62 100 LEU A N 1
ATOM 793 C CA . LEU A 1 100 ? -7.82 -2.094 -8.062 1 95.62 100 LEU A CA 1
ATOM 794 C C . LEU A 1 100 ? -8.75 -3.279 -7.805 1 95.62 100 LEU A C 1
ATOM 796 O O . LEU A 1 100 ? -9.945 -3.207 -8.094 1 95.62 100 LEU A O 1
ATOM 800 N N . CYS A 1 101 ? -8.203 -4.34 -7.188 1 92.38 101 CYS A N 1
ATOM 801 C CA . CYS A 1 101 ? -9.023 -5.527 -6.965 1 92.38 101 CYS A CA 1
ATOM 802 C C . CYS A 1 101 ? -9.969 -5.328 -5.789 1 92.38 101 CYS A C 1
ATOM 804 O O . CYS A 1 101 ? -10.898 -6.113 -5.598 1 92.38 101 CYS A O 1
ATOM 806 N N . SER A 1 102 ? -9.789 -4.289 -5.031 1 91.69 102 SER A N 1
ATOM 807 C CA . SER A 1 102 ? -10.664 -4.02 -3.898 1 91.69 102 SER A CA 1
ATOM 808 C C . SER A 1 102 ? -11.844 -3.133 -4.305 1 91.69 102 SER A C 1
ATOM 810 O O . SER A 1 102 ? -12.719 -2.844 -3.488 1 91.69 102 SER A O 1
ATOM 812 N N . LYS A 1 103 ? -11.883 -2.762 -5.574 1 94.12 103 LYS A N 1
ATOM 813 C CA . LYS A 1 103 ? -12.875 -1.798 -6.039 1 94.12 103 LYS A CA 1
ATOM 814 C C . LYS A 1 103 ? -13.914 -2.465 -6.938 1 94.12 103 LYS A C 1
ATOM 816 O O . LYS A 1 103 ? -13.602 -3.426 -7.645 1 94.12 103 LYS A O 1
ATOM 821 N N . ASN A 1 104 ? -15.141 -1.916 -6.82 1 91.81 104 ASN A N 1
ATOM 822 C CA . ASN A 1 104 ? -16.141 -2.312 -7.809 1 91.81 104 ASN A CA 1
ATOM 823 C C . ASN A 1 104 ? -16.031 -1.476 -9.078 1 91.81 104 ASN A C 1
ATOM 825 O O . ASN A 1 104 ? -15.219 -0.546 -9.148 1 91.81 104 ASN A O 1
ATOM 829 N N . ALA A 1 105 ? -16.828 -1.808 -10.016 1 92.19 105 ALA A N 1
ATOM 830 C CA . ALA A 1 105 ? -16.734 -1.184 -11.328 1 92.19 105 ALA A CA 1
ATOM 831 C C . ALA A 1 105 ? -16.969 0.321 -11.242 1 92.19 105 ALA A C 1
ATOM 833 O O . ALA A 1 105 ? -16.297 1.104 -11.914 1 92.19 105 ALA A O 1
ATOM 834 N N . ALA A 1 106 ? -17.953 0.702 -10.438 1 94.94 106 ALA A N 1
ATOM 835 C CA . ALA A 1 106 ? -18.25 2.121 -10.289 1 94.94 106 ALA A CA 1
ATOM 836 C C . ALA A 1 106 ? -17.094 2.871 -9.648 1 94.94 106 ALA A C 1
ATOM 838 O O . ALA A 1 106 ? -16.75 3.973 -10.078 1 94.94 106 ALA A O 1
ATOM 839 N N . GLU A 1 107 ? -16.484 2.266 -8.703 1 95.44 107 GLU A N 1
ATOM 840 C CA . GLU A 1 107 ? -15.344 2.854 -8.016 1 95.44 107 GLU A CA 1
ATOM 841 C C . GLU A 1 107 ? -14.141 2.959 -8.945 1 95.44 107 GLU A C 1
ATOM 843 O O . GLU A 1 107 ? -13.383 3.934 -8.883 1 95.44 107 GLU A O 1
ATOM 848 N N . ILE A 1 108 ? -13.945 2.004 -9.773 1 96.5 108 ILE A N 1
ATOM 849 C CA . ILE A 1 108 ? -12.852 2.023 -10.742 1 96.5 108 ILE A CA 1
ATOM 850 C C . ILE A 1 108 ? -13.047 3.191 -11.711 1 96.5 108 ILE A C 1
ATOM 852 O O . ILE A 1 108 ? -12.086 3.895 -12.039 1 96.5 108 ILE A O 1
ATOM 856 N N . GLU A 1 109 ? -14.25 3.383 -12.094 1 95.81 109 GLU A N 1
ATOM 857 C CA . GLU A 1 109 ? -14.539 4.504 -12.984 1 95.81 109 GLU A CA 1
ATOM 858 C C . GLU A 1 109 ? -14.219 5.836 -12.312 1 95.81 109 GLU A C 1
ATOM 860 O O . GLU A 1 109 ? -13.664 6.738 -12.938 1 95.81 109 GLU A O 1
ATOM 865 N N . ASP A 1 110 ? -14.602 5.918 -11.086 1 96.69 110 ASP A N 1
ATOM 866 C CA . ASP A 1 110 ? -14.297 7.129 -10.328 1 96.69 110 ASP A CA 1
ATOM 867 C C . ASP A 1 110 ? -12.789 7.34 -10.219 1 96.69 110 ASP A C 1
ATOM 869 O O . ASP A 1 110 ? -12.305 8.469 -10.297 1 96.69 110 ASP A O 1
ATOM 873 N N . ILE A 1 111 ? -12.047 6.277 -10.039 1 97.31 111 ILE A N 1
ATOM 874 C CA . ILE A 1 111 ? -10.594 6.348 -9.938 1 97.31 111 ILE A CA 1
ATOM 875 C C . ILE A 1 111 ? -10.008 6.805 -11.273 1 97.31 111 ILE A C 1
ATOM 877 O O . ILE A 1 111 ? -9.109 7.648 -11.305 1 97.31 111 ILE A O 1
ATOM 881 N N . LYS A 1 112 ? -10.5 6.312 -12.32 1 95.88 112 LYS A N 1
ATOM 882 C CA . LYS A 1 112 ? -10.023 6.695 -13.648 1 95.88 112 LYS A CA 1
ATOM 883 C C . LYS A 1 112 ? -10.18 8.195 -13.867 1 95.88 112 LYS A C 1
ATOM 885 O O . LYS A 1 112 ? -9.258 8.859 -14.352 1 95.88 112 LYS A O 1
ATOM 890 N N . LYS A 1 113 ? -11.281 8.688 -13.453 1 95.06 113 LYS A N 1
ATOM 891 C CA . LYS A 1 113 ? -11.562 10.109 -13.617 1 95.06 113 LYS A CA 1
ATOM 892 C C . LYS A 1 113 ? -10.641 10.961 -12.742 1 95.06 113 LYS A C 1
ATOM 894 O O . LYS A 1 113 ? -10.156 12.008 -13.172 1 95.06 113 LYS A O 1
ATOM 899 N N . THR A 1 114 ? -10.461 10.508 -11.617 1 96.25 114 THR A N 1
ATOM 900 C CA . THR A 1 114 ? -9.703 11.266 -10.625 1 96.25 114 THR A CA 1
ATOM 901 C C . THR A 1 114 ? -8.203 11.141 -10.867 1 96.25 114 THR A C 1
ATOM 903 O O . THR A 1 114 ? -7.438 12.039 -10.516 1 96.25 114 THR A O 1
ATOM 906 N N . TYR A 1 115 ? -7.82 10.023 -11.461 1 96.06 115 TYR A N 1
ATOM 907 C CA . TYR A 1 115 ? -6.41 9.711 -11.648 1 96.06 115 TYR A CA 1
ATOM 908 C C . TYR A 1 115 ? -5.707 10.797 -12.453 1 96.06 115 TYR A C 1
ATOM 910 O O . TYR A 1 115 ? -4.594 11.203 -12.109 1 96.06 115 TYR A O 1
ATOM 918 N N . LYS A 1 116 ? -6.289 11.25 -13.469 1 90.31 116 LYS A N 1
ATOM 919 C CA . LYS A 1 116 ? -5.699 12.281 -14.312 1 90.31 116 LYS A CA 1
ATOM 920 C C . LYS A 1 116 ? -5.43 13.555 -13.523 1 90.31 116 LYS A C 1
ATOM 922 O O . LYS A 1 116 ? -4.359 14.156 -13.641 1 90.31 116 LYS A O 1
ATOM 927 N N . LYS A 1 117 ? -6.406 13.93 -12.758 1 91.06 117 LYS A N 1
ATOM 928 C CA . LYS A 1 117 ? -6.281 15.133 -11.938 1 91.06 117 LYS A CA 1
ATOM 929 C C . LYS A 1 117 ? -5.141 15 -10.938 1 91.06 117 LYS A C 1
ATOM 931 O O . LYS A 1 117 ? -4.328 15.914 -10.781 1 91.06 117 LYS A O 1
ATOM 936 N N . VAL A 1 118 ? -5.094 13.883 -10.273 1 91.69 118 VAL A N 1
ATOM 937 C CA . VAL A 1 118 ? -4.082 13.625 -9.25 1 91.69 118 VAL A CA 1
ATOM 938 C C . VAL A 1 118 ? -2.697 13.57 -9.891 1 91.69 118 VAL A C 1
ATOM 940 O O . VAL A 1 118 ? -1.734 14.117 -9.352 1 91.69 118 VAL A O 1
ATOM 943 N N . SER A 1 119 ? -2.617 12.922 -11.008 1 88.62 119 SER A N 1
ATOM 944 C CA . SER A 1 119 ? -1.349 12.789 -11.719 1 88.62 119 SER A CA 1
ATOM 945 C C . SER A 1 119 ? -0.79 14.148 -12.109 1 88.62 119 SER A C 1
ATOM 947 O O . SER A 1 119 ? 0.404 14.414 -11.945 1 88.62 119 SER A O 1
ATOM 949 N N . VAL A 1 120 ? -1.608 14.992 -12.578 1 84.06 120 VAL A N 1
ATOM 950 C CA . VAL A 1 120 ? -1.207 16.328 -12.992 1 84.06 120 VAL A CA 1
ATOM 951 C C . VAL A 1 120 ? -0.745 17.125 -11.773 1 84.06 120 VAL A C 1
ATOM 953 O O . VAL A 1 120 ? 0.295 17.797 -11.812 1 84.06 120 VAL A O 1
ATOM 956 N N . SER A 1 121 ? -1.482 17.078 -10.75 1 85.5 121 SER A N 1
ATOM 957 C CA . SER A 1 121 ? -1.146 17.797 -9.523 1 85.5 121 SER A CA 1
ATOM 958 C C . SER A 1 121 ? 0.207 17.359 -8.977 1 85.5 121 SER A C 1
ATOM 960 O O . SER A 1 121 ? 1.015 18.188 -8.547 1 85.5 121 SER A O 1
ATOM 962 N N . LEU A 1 122 ? 0.478 16.078 -8.977 1 83.31 122 LEU A N 1
ATOM 963 C CA . LEU A 1 122 ? 1.722 15.523 -8.453 1 83.31 122 LEU A CA 1
ATOM 964 C C . LEU A 1 122 ? 2.9 15.898 -9.344 1 83.31 122 LEU A C 1
ATOM 966 O O . LEU A 1 122 ? 4.016 16.094 -8.852 1 83.31 122 LEU A O 1
ATOM 970 N N . LEU A 1 123 ? 2.686 15.938 -10.562 1 77.94 123 LEU A N 1
ATOM 971 C CA . LEU A 1 123 ? 3.721 16.344 -11.508 1 77.94 123 LEU A CA 1
ATOM 972 C C . LEU A 1 123 ? 4.184 17.781 -11.227 1 77.94 123 LEU A C 1
ATOM 974 O O . LEU A 1 123 ? 5.379 18.062 -11.289 1 77.94 123 LEU A O 1
ATOM 978 N N . PHE A 1 124 ? 3.299 18.578 -10.898 1 74.31 124 PHE A N 1
ATOM 979 C CA . PHE A 1 124 ? 3.602 19.969 -10.609 1 74.31 124 PHE A CA 1
ATOM 980 C C . PHE A 1 124 ? 4.34 20.094 -9.281 1 74.31 124 PHE A C 1
ATOM 982 O O . PHE A 1 124 ? 5.23 20.938 -9.141 1 74.31 124 PHE A O 1
ATOM 989 N N . LEU A 1 125 ? 4 19.266 -8.438 1 72.06 125 LEU A N 1
ATOM 990 C CA . LEU A 1 125 ? 4.602 19.344 -7.109 1 72.06 125 LEU A CA 1
ATOM 991 C C . LEU A 1 125 ? 6.031 18.812 -7.133 1 72.06 125 LEU A C 1
ATOM 993 O O . LEU A 1 125 ? 6.902 19.344 -6.438 1 72.06 125 LEU A O 1
ATOM 997 N N . ASN A 1 126 ? 6.281 17.688 -7.766 1 61.56 126 ASN A N 1
ATOM 998 C CA . ASN A 1 126 ? 7.613 17.078 -7.801 1 61.56 126 ASN A CA 1
ATOM 999 C C . ASN A 1 126 ? 8.508 17.766 -8.836 1 61.56 126 ASN A C 1
ATOM 1001 O O . ASN A 1 1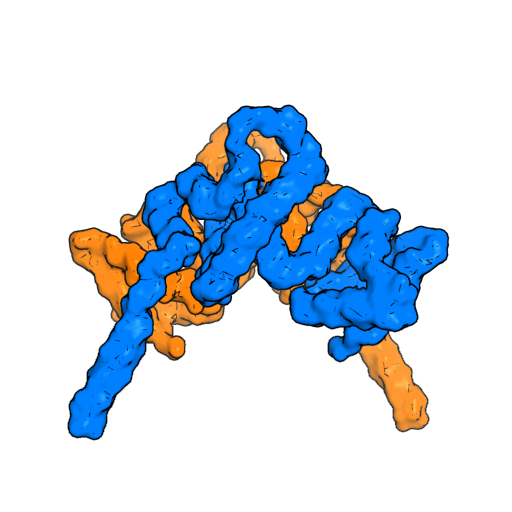26 ? 9.672 17.391 -8.992 1 61.56 126 ASN A O 1
ATOM 1005 N N . LYS A 1 127 ? 8.258 19.047 -9.023 1 51.12 127 LYS A N 1
ATOM 1006 C CA . LYS A 1 127 ? 8.992 19.828 -10.016 1 51.12 127 LYS A CA 1
ATOM 1007 C C . LYS A 1 127 ? 9.328 18.984 -11.242 1 51.12 127 LYS A C 1
ATOM 1009 O O . LYS A 1 127 ? 10.25 19.297 -11.992 1 51.12 127 LYS A O 1
ATOM 1014 N N . GLU A 1 128 ? 8.969 17.766 -11.281 1 49.38 128 GLU A N 1
ATOM 1015 C CA . GLU A 1 128 ? 9.211 16.906 -12.422 1 49.38 128 GLU A CA 1
ATOM 1016 C C . GLU A 1 128 ? 8.625 17.484 -13.703 1 49.38 128 GLU A C 1
ATOM 1018 O O . GLU A 1 128 ? 8.891 17 -14.797 1 49.38 128 GLU A O 1
ATOM 1023 N N . HIS A 1 129 ? 7.648 18.375 -13.602 1 47.88 129 HIS A N 1
ATOM 1024 C CA . HIS A 1 129 ? 7.109 19.094 -14.75 1 47.88 129 H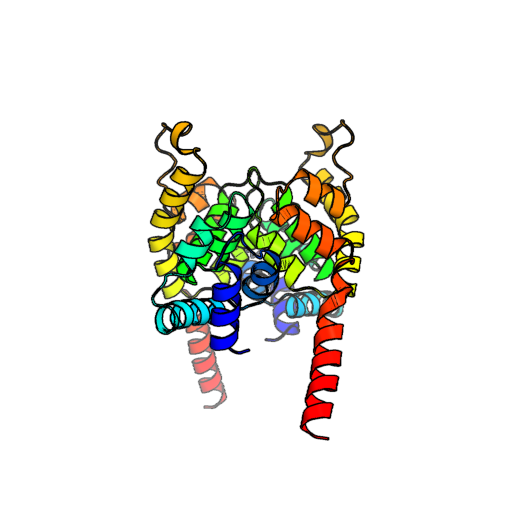IS A CA 1
ATOM 1025 C C . HIS A 1 129 ? 8.227 19.688 -15.602 1 47.88 129 HIS A C 1
ATOM 1027 O O . HIS A 1 129 ? 8.07 19.859 -16.812 1 47.88 129 HIS A O 1
ATOM 1033 N N . LEU A 1 130 ? 9.258 20.156 -15.086 1 47.09 130 LEU A N 1
ATOM 1034 C CA . LEU A 1 130 ? 10.32 20.703 -15.906 1 47.09 130 LEU A CA 1
ATOM 1035 C C . LEU A 1 130 ? 10.945 19.641 -16.797 1 47.09 130 LEU A C 1
ATOM 1037 O O . LEU A 1 130 ? 11.422 19.938 -17.891 1 47.09 130 LEU A O 1
ATOM 1041 N N . LYS A 1 131 ? 11.289 18.594 -16.203 1 40.41 131 LYS A N 1
ATOM 1042 C CA . LYS A 1 131 ? 11.961 17.641 -17.094 1 40.41 131 LYS A CA 1
ATOM 1043 C C . LYS A 1 131 ? 11 17.094 -18.141 1 40.41 131 LYS A C 1
ATOM 1045 O O . LYS A 1 131 ? 11.43 16.547 -19.156 1 40.41 131 LYS A O 1
ATOM 1050 N N . LYS A 1 132 ? 9.844 16.844 -17.906 1 43.69 132 LYS A N 1
ATOM 1051 C CA . LYS A 1 132 ? 9.039 16.078 -18.859 1 43.69 132 LYS A CA 1
ATOM 1052 C C . LYS A 1 132 ? 8.281 17 -19.797 1 43.69 132 LYS A C 1
ATOM 1054 O O . LYS A 1 132 ? 7.082 17.219 -19.641 1 43.69 132 LYS A O 1
ATOM 1059 N N . LYS A 1 133 ? 8.789 17.844 -20.375 1 38.78 133 LYS A N 1
ATOM 1060 C CA . LYS A 1 133 ? 8.328 18.531 -21.578 1 38.78 133 LYS A CA 1
ATOM 1061 C C . LYS A 1 133 ? 7.672 17.547 -22.547 1 38.78 133 LYS A C 1
ATOM 1063 O O . LYS A 1 133 ? 7.016 17.953 -23.5 1 38.78 133 LYS A O 1
ATOM 1068 N N . ASN A 1 134 ? 8.094 16.25 -22.766 1 38.34 134 ASN A N 1
ATOM 1069 C CA . ASN A 1 134 ? 7.863 15.469 -23.984 1 38.34 134 ASN A CA 1
ATOM 1070 C C . ASN A 1 134 ? 6.57 14.664 -23.891 1 38.34 134 ASN A C 1
ATOM 1072 O O . ASN A 1 134 ? 6.438 13.625 -24.547 1 38.34 134 ASN A O 1
ATOM 1076 N N . GLY A 1 135 ? 5.328 15.039 -23.609 1 45.25 135 GLY A N 1
ATOM 1077 C CA . GLY A 1 135 ? 3.992 14.555 -23.922 1 45.25 135 GLY A CA 1
ATOM 1078 C C . GLY A 1 135 ? 3.588 13.359 -23.078 1 45.25 135 GLY A C 1
ATOM 1079 O O . GLY A 1 135 ? 2.512 12.789 -23.281 1 45.25 135 GLY A O 1
ATOM 1080 N N . LYS A 1 136 ? 4.359 12.711 -22.438 1 47.03 136 LYS A N 1
ATOM 1081 C CA . LYS A 1 136 ? 4.109 11.438 -21.766 1 47.03 136 LYS A CA 1
ATOM 1082 C C . LYS A 1 136 ? 3.24 11.625 -20.531 1 47.03 136 LYS A C 1
ATOM 1084 O O . LYS A 1 136 ? 2.885 10.648 -19.859 1 47.03 136 LYS A O 1
ATOM 1089 N N . TYR A 1 137 ? 3.141 12.727 -19.781 1 51.66 137 TYR A N 1
ATOM 1090 C CA . TYR A 1 137 ? 2.736 12.984 -18.406 1 51.66 137 TYR A CA 1
ATOM 1091 C C . TYR A 1 137 ? 1.221 12.914 -18.266 1 51.66 137 TYR A C 1
ATOM 1093 O O . TYR A 1 137 ? 0.702 12.812 -17.156 1 51.66 137 TYR A O 1
ATOM 1101 N N . LYS A 1 138 ? 0.53 13.078 -19.344 1 60.91 138 LYS A N 1
ATOM 1102 C CA . LYS A 1 138 ? -0.922 13.148 -19.203 1 60.91 138 LYS A CA 1
ATOM 1103 C C . LYS A 1 138 ? -1.566 11.797 -19.484 1 60.91 138 LYS A C 1
ATOM 1105 O O . LYS A 1 138 ? -2.59 11.727 -20.172 1 60.91 138 LYS A O 1
ATOM 1110 N N . LYS A 1 139 ? -0.901 10.758 -18.938 1 77.12 139 LYS A N 1
ATOM 1111 C CA . LYS A 1 139 ? -1.522 9.492 -19.297 1 77.12 139 LYS A CA 1
ATOM 1112 C C . LYS A 1 139 ? -2.713 9.188 -18.391 1 77.12 139 LYS A C 1
ATOM 1114 O O . LYS A 1 139 ? -2.691 9.5 -17.203 1 77.12 139 LYS A O 1
ATOM 1119 N N . ASP A 1 140 ? -3.691 8.758 -19.125 1 91.69 140 ASP A N 1
ATOM 1120 C CA . ASP A 1 140 ? -4.789 8.211 -18.328 1 91.69 140 ASP A CA 1
ATOM 1121 C C . ASP A 1 140 ? -4.391 6.887 -17.688 1 91.69 140 ASP A C 1
ATOM 1123 O O . ASP A 1 140 ? -3.332 6.336 -17.984 1 91.69 140 ASP A O 1
ATOM 1127 N N . LEU A 1 141 ? -5.105 6.473 -16.75 1 94.88 141 LEU A N 1
ATOM 1128 C CA . LEU A 1 141 ? -4.781 5.297 -15.953 1 94.88 141 LEU A CA 1
ATOM 1129 C C . LEU A 1 141 ? -4.531 4.082 -16.844 1 94.88 141 LEU A C 1
ATOM 1131 O O . LEU A 1 141 ? -3.566 3.344 -16.641 1 94.88 141 LEU A O 1
ATOM 1135 N N . GLU A 1 142 ? -5.41 3.809 -17.828 1 94.75 142 GLU A N 1
ATOM 1136 C CA . GLU A 1 142 ? -5.254 2.66 -18.703 1 94.75 142 GLU A CA 1
ATOM 1137 C C . GLU A 1 142 ? -3.93 2.719 -19.469 1 94.75 142 GLU A C 1
ATOM 1139 O O . GLU A 1 142 ? -3.215 1.719 -19.547 1 94.75 142 GLU A O 1
ATOM 1144 N N . SER A 1 143 ? -3.609 3.838 -20.016 1 93.75 143 SER A N 1
ATOM 1145 C CA . SER A 1 143 ? -2.355 4.023 -20.734 1 93.75 143 SER A CA 1
ATOM 1146 C C . SER A 1 143 ? -1.154 3.828 -19.812 1 93.75 143 SER A C 1
ATOM 1148 O O . SER A 1 143 ? -0.144 3.25 -20.219 1 93.75 143 SER A O 1
ATOM 1150 N N . ALA A 1 144 ? -1.256 4.344 -18.625 1 92.75 144 ALA A N 1
ATOM 1151 C CA . ALA A 1 144 ? -0.181 4.184 -17.641 1 92.75 144 ALA A CA 1
ATOM 1152 C C . ALA A 1 144 ? 0.044 2.709 -17.312 1 92.75 144 ALA A C 1
ATOM 1154 O O . ALA A 1 144 ? 1.187 2.252 -17.234 1 92.75 144 ALA A O 1
ATOM 1155 N N . LEU A 1 145 ? -1.021 1.982 -17.125 1 95 145 LEU A N 1
ATOM 1156 C CA . LEU A 1 145 ? -0.921 0.553 -16.844 1 95 145 LEU A CA 1
ATOM 1157 C C . LEU A 1 145 ? -0.255 -0.18 -18 1 95 145 LEU A C 1
ATOM 1159 O O . LEU A 1 145 ? 0.615 -1.027 -17.781 1 95 145 LEU A O 1
ATOM 1163 N N . LYS A 1 146 ? -0.618 0.159 -19.188 1 94.12 146 LYS A N 1
ATOM 1164 C CA . LYS A 1 146 ? -0.077 -0.488 -20.391 1 94.12 146 LYS A CA 1
ATOM 1165 C C . LYS A 1 146 ? 1.42 -0.223 -20.516 1 94.12 146 LYS A C 1
ATOM 1167 O O . LYS A 1 146 ? 2.17 -1.092 -20.969 1 94.12 146 LYS A O 1
ATOM 1172 N N . SER A 1 147 ? 1.828 0.913 -20.078 1 92.12 147 SER A N 1
ATOM 1173 C CA . SER A 1 147 ? 3.219 1.319 -20.266 1 92.12 147 SER A CA 1
ATOM 1174 C C . SER A 1 147 ? 4.102 0.78 -19.141 1 92.12 147 SER A C 1
ATOM 1176 O O . SER A 1 147 ? 5.285 0.507 -19.359 1 92.12 147 SER A O 1
ATOM 1178 N N . GLU A 1 148 ? 3.506 0.615 -17.938 1 90.81 148 GLU A N 1
ATOM 1179 C CA . GLU A 1 148 ? 4.34 0.379 -16.766 1 90.81 148 GLU A CA 1
ATOM 1180 C C . GLU A 1 148 ? 4.277 -1.082 -16.328 1 90.81 148 GLU A C 1
ATOM 1182 O O . GLU A 1 148 ? 5.023 -1.501 -15.438 1 90.81 148 GLU A O 1
ATOM 1187 N N . THR A 1 149 ? 3.389 -1.833 -16.891 1 92.19 149 THR A N 1
ATOM 1188 C CA . THR A 1 149 ? 3.275 -3.254 -16.578 1 92.19 149 THR A CA 1
ATOM 1189 C C . THR A 1 149 ? 3.42 -4.098 -17.844 1 92.19 149 THR A C 1
ATOM 1191 O O . THR A 1 149 ? 3.422 -3.564 -18.953 1 92.19 149 THR A O 1
ATOM 1194 N N . ASN A 1 150 ? 3.643 -5.398 -17.625 1 92.81 150 ASN A N 1
ATOM 1195 C CA . ASN A 1 150 ? 3.861 -6.277 -18.781 1 92.81 150 ASN A CA 1
ATOM 1196 C C . ASN A 1 150 ? 3.203 -7.641 -18.578 1 92.81 150 ASN A C 1
ATOM 1198 O O . ASN A 1 150 ? 2.803 -7.977 -17.453 1 92.81 150 ASN A O 1
ATOM 1202 N N . GLY A 1 151 ? 2.881 -8.328 -19.719 1 92.12 151 GLY A N 1
ATOM 1203 C CA . GLY A 1 151 ? 2.443 -9.711 -19.688 1 92.12 151 GLY A CA 1
ATOM 1204 C C . GLY A 1 151 ? 1.038 -9.891 -19.156 1 92.12 151 GLY A C 1
ATOM 1205 O O . GLY A 1 151 ? 0.165 -9.055 -19.391 1 92.12 151 GLY A O 1
ATOM 1206 N N . ASP A 1 152 ? 0.876 -10.945 -18.516 1 91.06 152 ASP A N 1
ATOM 1207 C CA . ASP A 1 152 ? -0.449 -11.336 -18.047 1 91.06 152 ASP A CA 1
ATOM 1208 C C . ASP A 1 152 ? -0.976 -10.344 -17.016 1 91.06 152 ASP A C 1
ATOM 1210 O O . ASP A 1 152 ? -2.18 -10.086 -16.938 1 91.06 152 ASP A O 1
ATOM 1214 N N . LEU A 1 153 ? -0.061 -9.812 -16.219 1 93.38 153 LEU A N 1
ATOM 1215 C CA . LEU A 1 153 ? -0.496 -8.844 -15.219 1 93.38 153 LEU A CA 1
ATOM 1216 C C . LEU A 1 153 ? -1.047 -7.586 -15.883 1 93.38 153 LEU A C 1
ATOM 1218 O O . LEU A 1 153 ? -2.086 -7.062 -15.469 1 93.38 153 LEU A O 1
ATOM 1222 N N . ARG A 1 154 ? -0.329 -7.16 -16.922 1 94.69 154 ARG A N 1
ATOM 1223 C CA . ARG A 1 154 ? -0.802 -6.004 -17.688 1 94.69 154 ARG A CA 1
ATOM 1224 C C . ARG A 1 154 ? -2.203 -6.246 -18.234 1 94.69 154 ARG A C 1
ATOM 1226 O O . ARG A 1 154 ? -3.096 -5.414 -18.062 1 94.69 154 ARG A O 1
ATOM 1233 N N . ASP A 1 155 ? -2.381 -7.363 -18.859 1 93.62 155 ASP A N 1
ATOM 1234 C CA . ASP A 1 155 ? -3.666 -7.676 -19.484 1 93.62 155 ASP A CA 1
ATOM 1235 C C . ASP A 1 155 ? -4.781 -7.723 -18.438 1 93.62 155 ASP A C 1
ATOM 1237 O O . ASP A 1 155 ? -5.875 -7.203 -18.656 1 93.62 155 ASP A O 1
ATOM 1241 N N . PHE A 1 156 ? -4.461 -8.297 -17.359 1 92.62 156 PHE A N 1
ATOM 1242 C CA . PHE A 1 156 ? -5.426 -8.383 -16.281 1 92.62 156 PHE A CA 1
ATOM 1243 C C . PHE A 1 156 ? -5.805 -6.996 -15.773 1 92.62 156 PHE A C 1
ATOM 1245 O O . PHE A 1 156 ? -6.988 -6.676 -15.664 1 92.62 156 PHE A O 1
ATOM 1252 N N . LEU A 1 157 ? -4.824 -6.145 -15.477 1 95.69 157 LEU A N 1
ATOM 1253 C CA . LEU A 1 157 ? -5.078 -4.828 -14.906 1 95.69 157 LEU A CA 1
ATOM 1254 C C . LEU A 1 157 ? -5.793 -3.924 -15.906 1 95.69 157 LEU A C 1
ATOM 1256 O O . LEU A 1 157 ? -6.695 -3.172 -15.531 1 95.69 157 LEU A O 1
ATOM 1260 N N . VAL A 1 158 ? -5.391 -4.023 -17.156 1 95.5 158 VAL A N 1
ATOM 1261 C CA . VAL A 1 158 ? -6.035 -3.225 -18.203 1 95.5 158 VAL A CA 1
ATOM 1262 C C . VAL A 1 158 ? -7.492 -3.658 -18.359 1 95.5 158 VAL A C 1
ATOM 1264 O O . VAL A 1 158 ? -8.383 -2.818 -18.484 1 95.5 158 VAL A O 1
ATOM 1267 N N . ASP A 1 159 ? -7.738 -4.926 -18.281 1 93.5 159 ASP A N 1
ATOM 1268 C CA . ASP A 1 159 ? -9.102 -5.434 -18.359 1 93.5 159 ASP A CA 1
ATOM 1269 C C . ASP A 1 159 ? -9.938 -4.957 -17.172 1 93.5 159 ASP A C 1
ATOM 1271 O O . ASP A 1 159 ? -11.102 -4.598 -17.344 1 93.5 159 ASP A O 1
ATOM 1275 N N . LEU A 1 160 ? -9.352 -5.004 -16.078 1 92.06 160 LEU A N 1
ATOM 1276 C CA . LEU A 1 160 ? -10.039 -4.598 -14.859 1 92.06 160 LEU A CA 1
ATOM 1277 C C . LEU A 1 160 ? -10.477 -3.137 -14.945 1 92.06 160 LEU A C 1
ATOM 1279 O O . LEU A 1 160 ? -11.594 -2.799 -14.555 1 92.06 160 LEU A O 1
ATOM 1283 N N . VAL A 1 161 ? -9.656 -2.309 -15.484 1 95.5 161 VAL A N 1
ATOM 1284 C CA . VAL A 1 161 ? -9.938 -0.877 -15.477 1 95.5 161 VAL A CA 1
ATOM 1285 C C . VAL A 1 161 ? -10.789 -0.512 -16.688 1 95.5 161 VAL A C 1
ATOM 1287 O O . VAL A 1 161 ? -11.484 0.503 -16.688 1 95.5 161 VAL A O 1
ATOM 1290 N N . SER A 1 162 ? -10.695 -1.301 -17.766 1 91.38 162 SER A N 1
ATOM 1291 C CA . SER A 1 162 ? -11.461 -1.021 -18.984 1 91.38 162 SER A CA 1
ATOM 1292 C C . SER A 1 162 ? -12.914 -1.473 -18.828 1 91.38 162 SER A C 1
ATOM 1294 O O . SER A 1 162 ? -13.773 -1.069 -19.625 1 91.38 162 SER A O 1
ATOM 1296 N N . GLY A 1 163 ? -13.289 -2.154 -17.672 1 78.31 163 GLY A N 1
ATOM 1297 C CA . GLY A 1 163 ? -14.641 -2.617 -17.453 1 78.31 163 GLY A CA 1
ATOM 1298 C C . GLY A 1 163 ? -15.016 -3.82 -18.297 1 78.31 163 GLY A C 1
ATOM 1299 O O . GLY A 1 163 ? -16.188 -4.184 -18.375 1 78.31 163 GLY A O 1
ATOM 1300 N N . LYS A 1 164 ? -14.227 -4.371 -19.016 1 62.59 164 LYS A N 1
ATOM 1301 C CA . LYS A 1 164 ? -14.516 -5.535 -19.844 1 62.59 164 LYS A CA 1
ATOM 1302 C C . LYS A 1 164 ? -14.828 -6.758 -18.984 1 62.59 164 LYS A C 1
ATOM 1304 O O . LYS A 1 164 ? -15.547 -7.66 -19.422 1 62.59 164 LYS A O 1
ATOM 1309 N N . LYS A 1 165 ? -14.344 -6.891 -17.781 1 55.53 165 LYS A N 1
ATOM 1310 C CA . LYS A 1 165 ? -14.586 -8.102 -17.016 1 55.53 165 LYS A CA 1
ATOM 1311 C C . LYS A 1 165 ? -15.969 -8.078 -16.375 1 55.53 165 LYS A C 1
ATOM 1313 O O . LYS A 1 165 ? -16.266 -8.891 -15.5 1 55.53 165 LYS A O 1
ATOM 1318 N N . GLU A 1 166 ? -16.719 -7.152 -16.438 1 46.34 166 GLU A N 1
ATOM 1319 C CA . GLU A 1 166 ? -18.016 -7.398 -15.805 1 46.34 166 GLU A CA 1
ATOM 1320 C C . GLU A 1 166 ? -18.562 -8.773 -16.172 1 46.34 166 GLU A C 1
ATOM 1322 O O . GLU A 1 166 ? -19.703 -9.094 -15.859 1 46.34 166 GLU A O 1
ATOM 1327 N N . LYS A 1 167 ? -18.078 -9.414 -17.062 1 40.66 167 LYS A N 1
ATOM 1328 C CA . LYS A 1 167 ? -18.922 -10.484 -17.578 1 40.66 167 LYS A CA 1
ATOM 1329 C C . LYS A 1 167 ? -19.266 -11.484 -16.469 1 40.66 167 LYS A C 1
ATOM 1331 O O . LYS A 1 167 ? -20.438 -11.828 -16.281 1 40.66 167 LYS A O 1
ATOM 1336 N N . ASP A 1 168 ? -18.344 -12.555 -16.156 1 38.16 168 ASP A N 1
ATOM 1337 C CA . ASP A 1 168 ? -18.766 -13.922 -15.906 1 38.16 168 ASP A CA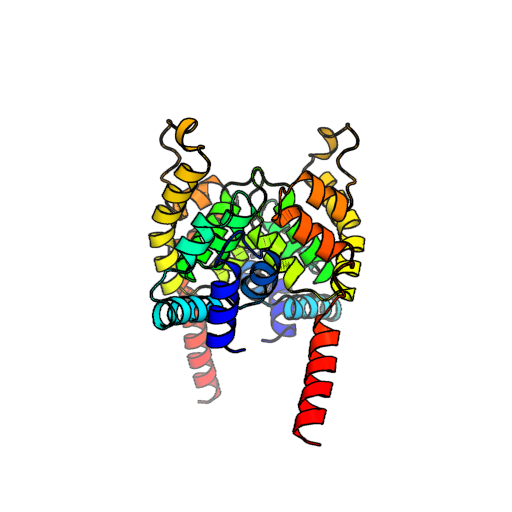 1
ATOM 1338 C C . ASP A 1 168 ? -19.203 -14.117 -14.453 1 38.16 168 ASP A C 1
ATOM 1340 O O . ASP A 1 168 ? -19.75 -15.164 -14.094 1 38.16 168 ASP A O 1
ATOM 1344 N N . THR A 1 169 ? -18.859 -13.383 -13.555 1 37.03 169 THR A N 1
ATOM 1345 C CA . THR A 1 169 ? -19.219 -13.812 -12.211 1 37.03 169 THR A CA 1
ATOM 1346 C C . THR A 1 169 ? -20.703 -13.578 -11.945 1 37.03 169 THR A C 1
ATOM 1348 O O . THR A 1 169 ? -21.281 -14.141 -11.008 1 37.03 169 THR A O 1
ATOM 1351 N N . LYS A 1 170 ? -21.312 -12.602 -12.391 1 40.78 170 LYS A N 1
ATOM 1352 C CA . LYS A 1 170 ? -22.766 -12.555 -12.297 1 40.78 170 LYS A CA 1
ATOM 1353 C C . LYS A 1 170 ? -23.406 -13.703 -13.062 1 40.78 170 LYS A C 1
ATOM 1355 O O . LYS A 1 170 ? -24.562 -14.055 -12.82 1 40.78 170 LYS A O 1
ATOM 1360 N N . VAL A 1 171 ? -22.719 -14.133 -14.047 1 36.81 171 VAL A N 1
ATOM 1361 C CA . VAL A 1 171 ? -23.219 -15.281 -14.789 1 36.81 171 VAL A CA 1
ATOM 1362 C C . VAL A 1 171 ? -23.094 -16.547 -13.938 1 36.81 171 VAL A C 1
ATOM 1364 O O . VAL A 1 171 ? -23.984 -17.406 -13.961 1 36.81 171 VAL A O 1
ATOM 1367 N N . ASP A 1 172 ? -22.031 -16.609 -13.156 1 38.31 172 ASP A N 1
ATOM 1368 C CA . ASP A 1 172 ? -21.953 -17.812 -12.336 1 38.31 172 ASP A CA 1
ATOM 1369 C C . ASP A 1 172 ? -22.922 -17.75 -11.164 1 38.31 172 ASP A C 1
ATOM 1371 O O . ASP A 1 172 ? -23.531 -18.75 -10.789 1 38.31 172 ASP A O 1
ATOM 1375 N N . GLN A 1 173 ? -23.016 -16.531 -10.625 1 41.03 173 GLN A N 1
ATOM 1376 C CA . GLN A 1 173 ? -24.031 -16.531 -9.578 1 41.03 173 GLN A CA 1
ATOM 1377 C C . GLN A 1 173 ? -25.406 -16.828 -10.156 1 41.03 173 GLN A C 1
ATOM 1379 O O . GLN A 1 173 ? -26.203 -17.531 -9.531 1 41.03 173 GLN A O 1
ATOM 1384 N N . LYS A 1 174 ? -25.672 -16.266 -11.258 1 41.12 174 LYS A N 1
ATOM 1385 C CA . LYS A 1 174 ? -26.969 -16.547 -11.875 1 41.12 174 LYS A CA 1
ATOM 1386 C C . LYS A 1 174 ? -27.047 -18 -12.328 1 41.12 174 LYS A C 1
ATOM 1388 O O . LYS A 1 174 ? -28.078 -18.656 -12.148 1 41.12 174 LYS A O 1
ATOM 1393 N N . LYS A 1 175 ? -25.984 -18.547 -12.898 1 43.66 175 LYS A N 1
ATOM 1394 C CA . LYS A 1 175 ? -25.953 -19.953 -13.258 1 43.66 175 LYS A CA 1
ATOM 1395 C C . LYS A 1 175 ? -25.953 -20.844 -12.016 1 43.66 175 LYS A C 1
ATOM 1397 O O . LYS A 1 175 ? -26.625 -21.875 -11.977 1 43.66 175 LYS A O 1
ATOM 1402 N N . ALA A 1 176 ? -25.234 -20.422 -10.992 1 42.31 176 ALA A N 1
ATOM 1403 C CA . ALA A 1 176 ? -25.266 -21.109 -9.711 1 42.31 176 ALA A CA 1
ATOM 1404 C C . ALA A 1 176 ? -26.656 -21 -9.07 1 42.31 176 ALA A C 1
ATOM 1406 O O . ALA A 1 176 ? -27.172 -21.969 -8.523 1 42.31 176 ALA A O 1
ATOM 1407 N N . GLU A 1 177 ? -27.188 -19.828 -9.125 1 44.72 177 GLU A N 1
ATOM 1408 C CA . GLU A 1 177 ? -28.562 -19.688 -8.664 1 44.72 177 GLU A CA 1
ATOM 1409 C C . GLU A 1 177 ? -29.531 -20.484 -9.523 1 44.72 177 GLU A C 1
ATOM 1411 O O . GLU A 1 177 ? -30.469 -21.094 -9.008 1 44.72 177 GLU A O 1
ATOM 1416 N N . GLU A 1 178 ? -29.203 -20.438 -10.805 1 45.5 178 GLU A N 1
ATOM 1417 C CA . GLU A 1 178 ? -30.031 -21.219 -11.711 1 45.5 178 GLU A CA 1
ATOM 1418 C C . GLU A 1 178 ? -29.797 -22.719 -11.523 1 45.5 178 GLU A C 1
ATOM 1420 O O . GLU A 1 178 ? -30.75 -23.5 -11.562 1 45.5 178 GLU A O 1
ATOM 1425 N N . ASP A 1 179 ? -28.547 -23.141 -11.289 1 42.72 179 ASP A N 1
ATOM 1426 C CA . ASP A 1 179 ? -28.219 -24.531 -11.039 1 42.72 179 ASP A CA 1
ATOM 1427 C C . ASP A 1 179 ? -28.734 -24.984 -9.672 1 42.72 179 ASP A C 1
ATOM 1429 O O . ASP A 1 179 ? -29.219 -26.094 -9.516 1 42.72 179 ASP A O 1
ATOM 1433 N N . ALA A 1 180 ? -28.578 -24.109 -8.711 1 44.34 180 ALA A N 1
ATOM 1434 C CA . ALA A 1 180 ? -29.156 -24.391 -7.398 1 44.34 180 ALA A CA 1
ATOM 1435 C C . ALA A 1 180 ? -30.672 -24.531 -7.484 1 44.34 180 ALA A C 1
ATOM 1437 O O . ALA A 1 180 ? -31.266 -25.359 -6.793 1 44.34 180 ALA A O 1
ATOM 1438 N N . ARG A 1 181 ? -31.203 -23.734 -8.305 1 44.16 181 ARG A N 1
ATOM 1439 C CA . ARG A 1 181 ? -32.625 -23.859 -8.492 1 44.16 181 ARG A CA 1
ATOM 1440 C C . ARG A 1 181 ? -33 -25.203 -9.125 1 44.16 181 ARG A C 1
ATOM 1442 O O . ARG A 1 181 ? -34.031 -25.797 -8.82 1 44.16 181 ARG A O 1
ATOM 1449 N N . LYS A 1 182 ? -32.125 -25.656 -10.039 1 46.25 182 LYS A N 1
ATOM 1450 C CA . LYS A 1 182 ? -32.406 -26.938 -10.688 1 46.25 182 LYS A CA 1
ATOM 1451 C C . LYS A 1 182 ? -32.281 -28.094 -9.703 1 46.25 182 LYS A C 1
ATOM 1453 O O . LYS A 1 182 ? -32.938 -29.125 -9.859 1 46.25 182 LYS A O 1
ATOM 1458 N N . LEU A 1 183 ? -31.344 -27.875 -8.734 1 41.62 183 LEU A N 1
ATOM 1459 C CA . LEU A 1 183 ? -31.203 -28.938 -7.746 1 41.62 183 LEU A CA 1
ATOM 1460 C C . LEU A 1 183 ? -32.375 -28.922 -6.758 1 41.62 183 LEU A C 1
ATOM 1462 O O . LEU A 1 183 ? -32.781 -29.969 -6.277 1 41.62 183 LEU A O 1
ATOM 1466 N N . HIS A 1 184 ? -32.812 -27.656 -6.422 1 48.12 184 HIS A N 1
ATOM 1467 C CA . HIS A 1 184 ? -33.906 -27.625 -5.453 1 48.12 184 HIS A CA 1
ATOM 1468 C C . HIS A 1 184 ? -35.25 -27.688 -6.152 1 48.12 184 HIS A C 1
ATOM 1470 O O . HIS A 1 184 ? -36.312 -27.734 -5.492 1 48.12 184 HIS A O 1
ATOM 1476 N N . GLY A 1 185 ? -35.188 -27.641 -7.418 1 38.31 185 GLY A N 1
ATOM 1477 C CA . GLY A 1 185 ? -36.469 -27.938 -8 1 38.31 185 GLY A CA 1
ATOM 1478 C C . GLY A 1 185 ? -36.719 -29.422 -8.172 1 38.31 185 GLY A C 1
ATOM 1479 O O . GLY A 1 185 ? -35.781 -30.219 -8.148 1 38.31 185 GLY A O 1
ATOM 1480 N N . TYR B 1 1 ? -16.328 -18.016 1.505 1 89 1 TYR B N 1
ATOM 1481 C CA . TYR B 1 1 ? -14.914 -18.375 1.418 1 89 1 TYR B CA 1
ATOM 1482 C C . TYR B 1 1 ? -14.695 -19.828 1.852 1 89 1 TYR B C 1
ATOM 1484 O O . TYR B 1 1 ? -15.133 -20.234 2.932 1 89 1 TYR B O 1
ATOM 1492 N N . ASP B 1 2 ? -14.086 -20.562 0.904 1 96.12 2 ASP B N 1
ATOM 1493 C CA . ASP B 1 2 ? -13.711 -21.953 1.144 1 96.12 2 ASP B CA 1
ATOM 1494 C C . ASP B 1 2 ? -12.281 -22.234 0.68 1 96.12 2 ASP B C 1
ATOM 1496 O O . ASP B 1 2 ? -12.023 -22.344 -0.52 1 96.12 2 ASP B O 1
ATOM 1500 N N . PRO B 1 3 ? -11.461 -22.453 1.649 1 97.62 3 PRO B N 1
ATOM 1501 C CA . PRO B 1 3 ? -10.055 -22.625 1.271 1 97.62 3 PRO B CA 1
ATOM 1502 C C . PRO B 1 3 ? -9.805 -23.906 0.476 1 97.62 3 PRO B C 1
ATOM 1504 O O . PRO B 1 3 ? -8.906 -23.938 -0.367 1 97.62 3 PRO B O 1
ATOM 1507 N N . ASP B 1 4 ? -10.602 -24.953 0.706 1 98.06 4 ASP B N 1
ATOM 1508 C CA . ASP B 1 4 ? -10.445 -26.188 -0.043 1 98.06 4 ASP B CA 1
ATOM 1509 C C . ASP B 1 4 ? -10.836 -26 -1.508 1 98.06 4 ASP B C 1
ATOM 1511 O O . ASP B 1 4 ? -10.172 -26.531 -2.404 1 98.06 4 ASP B O 1
ATOM 1515 N N . GLU B 1 5 ? -11.836 -25.328 -1.673 1 97.94 5 GLU B N 1
ATOM 1516 C CA . GLU B 1 5 ? -12.273 -25.031 -3.035 1 97.94 5 GLU B CA 1
ATOM 1517 C C . GLU B 1 5 ? -11.25 -24.188 -3.781 1 97.94 5 GLU B C 1
ATOM 1519 O O . GLU B 1 5 ? -10.938 -24.453 -4.941 1 97.94 5 GLU B O 1
ATOM 1524 N N . ASP B 1 6 ? -10.75 -23.172 -3.139 1 98.06 6 ASP B N 1
ATOM 1525 C CA . ASP B 1 6 ? -9.727 -22.312 -3.744 1 98.06 6 ASP B CA 1
ATOM 1526 C C . ASP B 1 6 ? -8.469 -23.109 -4.07 1 98.06 6 ASP B C 1
ATOM 1528 O O . ASP B 1 6 ? -7.898 -22.969 -5.152 1 98.06 6 ASP B O 1
ATOM 1532 N N . ALA B 1 7 ? -8.094 -23.938 -3.111 1 98.44 7 ALA B N 1
ATOM 1533 C CA . ALA B 1 7 ? -6.918 -24.766 -3.336 1 98.44 7 ALA B CA 1
ATOM 1534 C C . ALA B 1 7 ? -7.117 -25.688 -4.543 1 98.44 7 ALA B C 1
ATOM 1536 O O . ALA B 1 7 ? -6.219 -25.828 -5.371 1 98.44 7 ALA B O 1
ATOM 1537 N N . THR B 1 8 ? -8.289 -26.25 -4.609 1 98.19 8 THR B N 1
ATOM 1538 C CA . THR B 1 8 ? -8.602 -27.156 -5.703 1 98.19 8 THR B CA 1
ATOM 1539 C C . THR B 1 8 ? -8.617 -26.422 -7.035 1 98.19 8 THR B C 1
ATOM 1541 O O . THR B 1 8 ? -8.062 -26.906 -8.023 1 98.19 8 THR B O 1
ATOM 1544 N N . ARG B 1 9 ? -9.188 -25.266 -7.043 1 97.56 9 ARG B N 1
ATOM 1545 C CA . ARG B 1 9 ? -9.25 -24.469 -8.266 1 97.56 9 ARG B CA 1
ATOM 1546 C C . ARG B 1 9 ? -7.852 -24.047 -8.711 1 97.56 9 ARG B C 1
ATOM 1548 O O . ARG B 1 9 ? -7.539 -24.078 -9.898 1 97.56 9 ARG B O 1
ATOM 1555 N N . LEU B 1 10 ? -7.02 -23.688 -7.793 1 98.06 10 LEU B N 1
ATOM 1556 C CA . LEU B 1 10 ? -5.648 -23.297 -8.109 1 98.06 10 LEU B CA 1
ATOM 1557 C C . LEU B 1 10 ? -4.848 -24.5 -8.617 1 98.06 10 LEU B C 1
ATOM 1559 O O . LEU B 1 10 ? -4.082 -24.375 -9.578 1 98.06 10 LEU B O 1
ATOM 1563 N N . TYR B 1 11 ? -5.082 -25.625 -7.934 1 97.69 11 TYR B N 1
ATOM 1564 C CA . TYR B 1 11 ? -4.395 -26.828 -8.359 1 97.69 11 TYR B CA 1
ATOM 1565 C C . TYR B 1 11 ? -4.77 -27.203 -9.797 1 97.69 11 TYR B C 1
ATOM 1567 O O . TYR B 1 11 ? -3.895 -27.469 -10.625 1 97.69 11 TYR B O 1
ATOM 1575 N N . LYS B 1 12 ? -6.016 -27.172 -10.062 1 97 12 LYS B N 1
ATOM 1576 C CA . LYS B 1 12 ? -6.504 -27.516 -11.398 1 97 12 LYS B CA 1
ATOM 1577 C C . LYS B 1 12 ? -5.996 -26.516 -12.438 1 97 12 LYS B C 1
ATOM 1579 O O . LYS B 1 12 ? -5.723 -26.875 -13.578 1 97 12 LYS B O 1
ATOM 1584 N N . ALA B 1 13 ? -5.832 -25.234 -12.008 1 96.75 13 ALA B N 1
ATOM 1585 C CA . ALA B 1 13 ? -5.402 -24.172 -12.898 1 96.75 13 ALA B CA 1
ATOM 1586 C C . ALA B 1 13 ? -3.951 -24.359 -13.336 1 96.75 13 ALA B C 1
ATOM 1588 O O . ALA B 1 13 ? -3.518 -23.797 -14.344 1 96.75 13 ALA B O 1
ATOM 1589 N N . MET B 1 14 ? -3.217 -25.141 -12.633 1 96.25 14 MET B N 1
ATOM 1590 C CA . MET B 1 14 ? -1.784 -25.234 -12.891 1 96.25 14 MET B CA 1
ATOM 1591 C C . MET B 1 14 ? -1.397 -26.672 -13.266 1 96.25 14 MET B C 1
ATOM 1593 O O . MET B 1 14 ? -0.214 -27.016 -13.273 1 96.25 14 MET B O 1
ATOM 1597 N N . GLN B 1 15 ? -2.48 -27.453 -13.414 1 90.44 15 GLN B N 1
ATOM 1598 C CA . GLN B 1 15 ? -2.248 -28.828 -13.859 1 90.44 15 GLN B CA 1
ATOM 1599 C C . GLN B 1 15 ? -2.352 -28.938 -15.375 1 90.44 15 GLN B C 1
ATOM 1601 O O . GLN B 1 15 ? -3.115 -28.203 -16 1 90.44 15 GLN B O 1
ATOM 1606 N N . GLY B 1 16 ? -1.583 -29.812 -16.094 1 82.25 16 GLY B N 1
ATOM 1607 C CA . GLY B 1 16 ? -1.711 -30.109 -17.516 1 82.25 16 GLY B CA 1
ATOM 1608 C C . GLY B 1 16 ? -0.821 -29.234 -18.391 1 82.25 16 GLY B C 1
ATOM 1609 O O . GLY B 1 16 ? 0.208 -28.734 -17.922 1 82.25 16 GLY B O 1
ATOM 1610 N N . THR B 1 17 ? -1.318 -29.078 -19.719 1 83.25 17 THR B N 1
ATOM 1611 C CA . THR B 1 17 ? -0.566 -28.312 -20.719 1 83.25 17 THR B CA 1
ATOM 1612 C C . THR B 1 17 ? -0.988 -26.844 -20.719 1 83.25 17 THR B C 1
ATOM 1614 O O . THR B 1 17 ? -2.094 -26.516 -21.141 1 83.25 17 THR B O 1
ATOM 1617 N N . GLY B 1 18 ? -0.402 -26.109 -19.891 1 87.25 18 GLY B N 1
ATOM 1618 C CA . GLY B 1 18 ? -0.67 -24.688 -19.859 1 87.25 18 GLY B CA 1
ATOM 1619 C C . GLY B 1 18 ? -1.236 -24.234 -18.516 1 87.25 18 GLY B C 1
ATOM 1620 O O . GLY B 1 18 ? -1.735 -25.047 -17.734 1 87.25 18 GLY B O 1
ATOM 1621 N N . THR B 1 19 ? -1.114 -23.031 -18.219 1 90.75 19 THR B N 1
ATOM 1622 C CA . THR B 1 19 ? -1.583 -22.453 -16.953 1 90.75 19 THR B CA 1
ATOM 1623 C C . THR B 1 19 ? -2.783 -21.547 -17.203 1 90.75 19 THR B C 1
ATOM 1625 O O . THR B 1 19 ? -2.773 -20.719 -18.125 1 90.75 19 THR B O 1
ATOM 1628 N N . ASP B 1 20 ? -3.908 -21.844 -16.469 1 92.31 20 ASP B N 1
ATOM 1629 C CA . ASP B 1 20 ? -5.055 -20.953 -16.438 1 92.31 20 ASP B CA 1
ATOM 1630 C C . ASP B 1 20 ? -4.793 -19.75 -15.539 1 92.31 20 ASP B C 1
ATOM 1632 O O . ASP B 1 20 ? -5.191 -19.75 -14.367 1 92.31 20 ASP B O 1
ATOM 1636 N N . GLU B 1 21 ? -4.293 -18.766 -16.094 1 90.56 21 GLU B N 1
ATOM 1637 C CA . GLU B 1 21 ? -3.891 -17.594 -15.32 1 90.56 21 GLU B CA 1
ATOM 1638 C C . GLU B 1 21 ? -5.105 -16.828 -14.789 1 90.56 21 GLU B C 1
ATOM 1640 O O . GLU B 1 21 ? -5.051 -16.234 -13.711 1 90.56 21 GLU B O 1
ATOM 1645 N N . GLN B 1 22 ? -6.184 -16.922 -15.508 1 88.69 22 GLN B N 1
ATOM 1646 C CA . GLN B 1 22 ? -7.387 -16.219 -15.094 1 88.69 22 GLN B CA 1
ATOM 1647 C C . GLN B 1 22 ? -7.922 -16.766 -13.773 1 88.69 22 GLN B C 1
ATOM 1649 O O . GLN B 1 22 ? -8.336 -16 -12.898 1 88.69 22 GLN B O 1
ATOM 1654 N N . SER B 1 23 ? -7.945 -18.094 -13.656 1 92.56 23 SER B N 1
ATOM 1655 C CA . SER B 1 23 ? -8.398 -18.703 -12.414 1 92.56 23 SER B CA 1
ATOM 1656 C C . SER B 1 23 ? -7.523 -18.281 -11.234 1 92.56 23 SER B C 1
ATOM 1658 O O . SER B 1 23 ? -8.023 -18.078 -10.125 1 92.56 23 SER B O 1
ATOM 1660 N N . ILE B 1 24 ? -6.23 -18.125 -11.469 1 95.88 24 ILE B N 1
ATOM 1661 C CA . ILE B 1 24 ? -5.281 -17.719 -10.438 1 95.88 24 ILE B CA 1
ATOM 1662 C C . ILE B 1 24 ? -5.559 -16.281 -10.023 1 95.88 24 ILE B C 1
ATOM 1664 O O . ILE B 1 24 ? -5.66 -15.977 -8.828 1 95.88 24 ILE B O 1
ATOM 1668 N N . ILE B 1 25 ? -5.801 -15.461 -10.969 1 91.75 25 ILE B N 1
ATOM 1669 C CA . ILE B 1 25 ? -6.016 -14.039 -10.758 1 91.75 25 ILE B CA 1
ATOM 1670 C C . ILE B 1 25 ? -7.355 -13.812 -10.07 1 91.75 25 ILE B C 1
ATOM 1672 O O . ILE B 1 25 ? -7.5 -12.891 -9.258 1 91.75 25 ILE B O 1
ATOM 1676 N N . ASP B 1 26 ? -8.281 -14.727 -10.328 1 91.75 26 ASP B N 1
ATOM 1677 C CA . ASP B 1 26 ? -9.617 -14.586 -9.758 1 91.75 26 ASP B CA 1
ATOM 1678 C C . ASP B 1 26 ? -9.633 -14.969 -8.281 1 91.75 26 ASP B C 1
ATOM 1680 O O . ASP B 1 26 ? -10.594 -14.672 -7.566 1 91.75 26 ASP B O 1
ATOM 1684 N N . ILE B 1 27 ? -8.594 -15.547 -7.82 1 96.19 27 ILE B N 1
ATOM 1685 C CA . ILE B 1 27 ? -8.617 -16.062 -6.457 1 96.19 27 ILE B CA 1
ATOM 1686 C C . ILE B 1 27 ? -7.625 -15.281 -5.594 1 96.19 27 ILE B C 1
ATOM 1688 O O . ILE B 1 27 ? -8.023 -14.586 -4.66 1 96.19 27 ILE B O 1
ATOM 1692 N N . ILE B 1 28 ? -6.379 -15.258 -5.953 1 97.31 28 ILE B N 1
ATOM 1693 C CA . ILE B 1 28 ? -5.305 -14.867 -5.047 1 97.31 28 ILE B CA 1
ATOM 1694 C C . ILE B 1 28 ? -5.441 -13.391 -4.688 1 97.31 28 ILE B C 1
ATOM 1696 O O . ILE B 1 28 ? -5.441 -13.031 -3.506 1 97.31 28 ILE B O 1
ATOM 1700 N N . PRO B 1 29 ? -5.691 -12.484 -5.684 1 95.38 29 PRO B N 1
ATOM 1701 C CA . PRO B 1 29 ? -5.75 -11.062 -5.34 1 95.38 29 PRO B CA 1
ATOM 1702 C C . PRO B 1 29 ? -6.996 -10.703 -4.539 1 95.38 29 PRO B C 1
ATOM 1704 O O . PRO B 1 29 ? -7.039 -9.648 -3.896 1 95.38 29 PRO B O 1
ATOM 1707 N N . TYR B 1 30 ? -7.949 -11.57 -4.469 1 94.44 30 TYR B N 1
ATOM 1708 C CA . TYR B 1 30 ? -9.227 -11.234 -3.857 1 94.44 30 TYR B CA 1
ATOM 1709 C C . TYR B 1 30 ? -9.359 -11.867 -2.479 1 94.44 30 TYR B C 1
ATOM 1711 O O . TYR B 1 30 ? -10.391 -11.727 -1.816 1 94.44 30 TYR B O 1
ATOM 1719 N N . ARG B 1 31 ? -8.344 -12.516 -2.049 1 95.19 31 ARG B N 1
ATOM 1720 C CA . ARG B 1 31 ? -8.328 -13.133 -0.727 1 95.19 31 ARG B CA 1
ATOM 1721 C C . ARG B 1 31 ? -7.449 -12.336 0.237 1 95.19 31 ARG B C 1
ATOM 1723 O O . ARG B 1 31 ? -6.461 -11.727 -0.173 1 95.19 31 ARG B O 1
ATOM 1730 N N . SER B 1 32 ? -7.898 -12.336 1.508 1 93.81 32 SER B N 1
ATOM 1731 C CA . SER B 1 32 ? -7.062 -11.727 2.539 1 93.81 32 SER B CA 1
ATOM 1732 C C . SER B 1 32 ? -5.789 -12.539 2.764 1 93.81 32 SER B C 1
ATOM 1734 O O . SER B 1 32 ? -5.703 -13.695 2.354 1 93.81 32 SER B O 1
ATOM 1736 N N . ASN B 1 33 ? -4.836 -11.875 3.406 1 95.25 33 ASN B N 1
ATOM 1737 C CA . ASN B 1 33 ? -3.596 -12.594 3.682 1 95.25 33 ASN B CA 1
ATOM 1738 C C . ASN B 1 33 ? -3.852 -13.859 4.5 1 95.25 33 ASN B C 1
ATOM 1740 O O . ASN B 1 33 ? -3.297 -14.914 4.203 1 95.25 33 ASN B O 1
ATOM 1744 N N . ALA B 1 34 ? -4.711 -13.734 5.504 1 96 34 ALA B N 1
ATOM 1745 C CA . ALA B 1 34 ? -5.043 -14.891 6.332 1 96 34 ALA B CA 1
ATOM 1746 C C . ALA B 1 34 ? -5.637 -16.016 5.492 1 96 34 ALA B C 1
ATOM 1748 O O . ALA B 1 34 ? -5.27 -17.188 5.656 1 96 34 ALA B O 1
ATOM 1749 N N . GLN B 1 35 ? -6.48 -15.68 4.59 1 97.25 35 GLN B N 1
ATOM 1750 C CA . GLN B 1 35 ? -7.105 -16.656 3.703 1 97.25 35 GLN B CA 1
ATOM 1751 C C . GLN B 1 35 ? -6.078 -17.297 2.777 1 97.25 35 GLN B C 1
ATOM 1753 O O . GLN B 1 35 ? -6.105 -18.516 2.555 1 97.25 35 GLN B O 1
ATOM 1758 N N . ARG B 1 36 ? -5.176 -16.547 2.273 1 98.38 36 ARG B N 1
ATOM 1759 C CA . ARG B 1 36 ? -4.148 -17.062 1.374 1 98.38 36 ARG B CA 1
ATOM 1760 C C . ARG B 1 36 ? -3.234 -18.047 2.098 1 98.38 36 ARG B C 1
ATOM 1762 O O . ARG B 1 36 ? -2.803 -19.047 1.517 1 98.38 36 ARG B O 1
ATOM 1769 N N . GLN B 1 37 ? -2.971 -17.719 3.377 1 98.44 37 GLN B N 1
ATOM 1770 C CA . GLN B 1 37 ? -2.162 -18.656 4.152 1 98.44 37 GLN B CA 1
ATOM 1771 C C . GLN B 1 37 ? -2.893 -19.984 4.359 1 98.44 37 GLN B C 1
ATOM 1773 O O . GLN B 1 37 ? -2.281 -21.047 4.305 1 98.44 37 GLN B O 1
ATOM 1778 N N . GLU B 1 38 ? -4.152 -19.859 4.547 1 98.56 38 GLU B N 1
ATOM 1779 C CA . GLU B 1 38 ? -4.953 -21.062 4.695 1 98.56 38 GLU B CA 1
ATOM 1780 C C . GLU B 1 38 ? -4.996 -21.875 3.395 1 98.56 38 GLU B C 1
ATOM 1782 O O . GLU B 1 38 ? -4.906 -23.094 3.412 1 98.56 38 GLU B O 1
ATOM 1787 N N . ILE B 1 39 ? -5.105 -21.172 2.291 1 98.69 39 ILE B N 1
ATOM 1788 C CA . ILE B 1 39 ? -5.133 -21.828 0.984 1 98.69 39 ILE B CA 1
ATOM 1789 C C . ILE B 1 39 ? -3.82 -22.562 0.754 1 98.69 39 ILE B C 1
ATOM 1791 O O . ILE B 1 39 ? -3.824 -23.719 0.291 1 98.69 39 ILE B O 1
ATOM 1795 N N . LYS B 1 40 ? -2.744 -21.953 1.08 1 98.69 40 LYS B N 1
ATOM 1796 C CA . LYS B 1 40 ? -1.438 -22.594 0.943 1 98.69 40 LYS B CA 1
ATOM 1797 C C . LYS B 1 40 ? -1.373 -23.891 1.753 1 98.69 40 LYS B C 1
ATOM 1799 O O . LYS B 1 40 ? -0.886 -24.906 1.264 1 98.69 40 LYS B O 1
ATOM 1804 N N . LYS B 1 41 ? -1.85 -23.766 2.967 1 98.62 41 LYS B N 1
ATOM 1805 C CA . LYS B 1 41 ? -1.848 -24.922 3.848 1 98.62 41 LYS B CA 1
ATOM 1806 C C . LYS B 1 41 ? -2.691 -26.062 3.268 1 98.62 41 LYS B C 1
ATOM 1808 O O . LYS B 1 41 ? -2.252 -27.219 3.23 1 98.62 41 LYS B O 1
ATOM 1813 N N . ARG B 1 42 ? -3.908 -25.75 2.83 1 98.62 42 ARG B N 1
ATOM 1814 C CA . ARG B 1 42 ? -4.812 -26.766 2.285 1 98.62 42 ARG B CA 1
ATOM 1815 C C . ARG B 1 42 ? -4.262 -27.344 0.991 1 98.62 42 ARG B C 1
ATOM 1817 O O . ARG B 1 42 ? -4.395 -28.547 0.745 1 98.62 42 ARG B O 1
ATOM 1824 N N . TYR B 1 43 ? -3.666 -26.5 0.177 1 98.62 43 TYR B N 1
ATOM 1825 C CA . TYR B 1 43 ? -3.037 -26.938 -1.063 1 98.62 43 TYR B CA 1
ATOM 1826 C C . TYR B 1 43 ? -1.989 -28.016 -0.793 1 98.62 43 TYR B C 1
ATOM 1828 O O . TYR B 1 43 ? -1.94 -29.031 -1.486 1 98.62 43 TYR B O 1
ATOM 1836 N N . GLN B 1 44 ? -1.208 -27.797 0.208 1 98.5 44 GLN B N 1
ATOM 1837 C CA . GLN B 1 44 ? -0.174 -28.734 0.605 1 98.5 44 GLN B CA 1
ATOM 1838 C C . GLN B 1 44 ? -0.789 -30.031 1.144 1 98.5 44 GLN B C 1
ATOM 1840 O O . GLN B 1 44 ? -0.322 -31.125 0.827 1 98.5 44 GLN B O 1
ATOM 1845 N N . GLU B 1 45 ? -1.776 -29.891 1.907 1 98.38 45 GLU B N 1
ATOM 1846 C CA . GLU B 1 45 ? -2.4 -31.047 2.537 1 98.38 45 GLU B CA 1
ATOM 1847 C C . GLU B 1 45 ? -3.133 -31.906 1.51 1 98.38 45 GLU B C 1
ATOM 1849 O O . GLU B 1 45 ? -3.088 -33.125 1.576 1 98.38 45 GLU B O 1
ATOM 1854 N N . LEU B 1 46 ? -3.787 -31.328 0.57 1 98.12 46 LEU B N 1
ATOM 1855 C CA . LEU B 1 46 ? -4.637 -32.031 -0.381 1 98.12 46 LEU B CA 1
ATOM 1856 C C . LEU B 1 46 ? -3.811 -32.594 -1.526 1 98.12 46 LEU B C 1
ATOM 1858 O O . LEU B 1 46 ? -4.105 -33.688 -2.029 1 98.12 46 LEU B O 1
ATOM 1862 N N . TYR B 1 47 ? -2.781 -31.891 -1.897 1 97.56 47 TYR B N 1
ATOM 1863 C CA . TYR B 1 47 ? -2.123 -32.25 -3.146 1 97.56 47 TYR B CA 1
ATOM 1864 C C . TYR B 1 47 ? -0.646 -32.562 -2.918 1 97.56 47 TYR B C 1
ATOM 1866 O O . TYR B 1 47 ? 0.066 -32.938 -3.846 1 97.56 47 TYR B O 1
ATOM 1874 N N . LYS B 1 48 ? -0.144 -32.375 -1.674 1 97.62 48 LYS B N 1
ATOM 1875 C CA . LYS B 1 48 ? 1.235 -32.625 -1.278 1 97.62 48 LYS B CA 1
ATOM 1876 C C . LYS B 1 48 ? 2.217 -31.844 -2.131 1 97.62 48 LYS B C 1
ATOM 1878 O O . LYS B 1 48 ? 3.271 -32.344 -2.514 1 97.62 48 LYS B O 1
ATOM 1883 N N . LYS B 1 49 ? 1.767 -30.656 -2.541 1 97.44 49 LYS B N 1
ATOM 1884 C CA . LYS B 1 49 ? 2.562 -29.688 -3.305 1 97.44 49 LYS B CA 1
ATOM 1885 C C . LYS B 1 49 ? 2.576 -28.328 -2.627 1 97.44 49 LYS B C 1
ATOM 1887 O O . LYS B 1 49 ? 1.676 -28 -1.848 1 97.44 49 LYS B O 1
ATOM 1892 N N . ASP B 1 50 ? 3.641 -27.609 -3.012 1 98.25 50 ASP B N 1
ATOM 1893 C CA . ASP B 1 50 ? 3.746 -26.234 -2.51 1 98.25 50 ASP B CA 1
ATOM 1894 C C . ASP B 1 50 ? 3.174 -25.234 -3.51 1 98.25 50 ASP B C 1
ATOM 1896 O O . ASP B 1 50 ? 3.648 -25.141 -4.645 1 98.25 50 ASP B O 1
ATOM 1900 N N . LEU B 1 51 ? 2.213 -24.516 -3.023 1 98.31 51 LEU B N 1
ATOM 1901 C CA . LEU B 1 51 ? 1.517 -23.594 -3.898 1 98.31 51 LEU B CA 1
ATOM 1902 C C . LEU B 1 51 ? 2.482 -22.547 -4.469 1 98.31 51 LEU B C 1
ATOM 1904 O O . LEU B 1 51 ? 2.439 -22.25 -5.664 1 98.31 51 LEU B O 1
ATOM 1908 N N . VAL B 1 52 ? 3.354 -21.938 -3.641 1 98.38 52 VAL B N 1
ATOM 1909 C CA . VAL B 1 52 ? 4.289 -20.906 -4.074 1 98.38 52 VAL B CA 1
ATOM 1910 C C . VAL B 1 52 ? 5.234 -21.484 -5.129 1 98.38 52 VAL B C 1
ATOM 1912 O O . VAL B 1 52 ? 5.527 -20.828 -6.133 1 98.38 52 VAL B O 1
ATOM 1915 N N . SER B 1 53 ? 5.68 -22.703 -4.891 1 97.69 53 SER B N 1
ATOM 1916 C CA . SER B 1 53 ? 6.551 -23.375 -5.852 1 97.69 53 SER B CA 1
ATOM 1917 C C . SER B 1 53 ? 5.852 -23.562 -7.191 1 97.69 53 SER B C 1
ATOM 1919 O O . SER B 1 53 ? 6.445 -23.344 -8.25 1 97.69 53 SER B O 1
ATOM 1921 N N . ASP B 1 54 ? 4.625 -24.016 -7.137 1 97.25 54 ASP B N 1
ATOM 1922 C CA . ASP B 1 54 ? 3.869 -24.219 -8.367 1 97.25 54 ASP B CA 1
ATOM 1923 C C . ASP B 1 54 ? 3.65 -22.891 -9.094 1 97.25 54 ASP B C 1
ATOM 1925 O O . ASP B 1 54 ? 3.77 -22.828 -10.32 1 97.25 54 ASP B O 1
ATOM 1929 N N . ILE B 1 55 ? 3.348 -21.859 -8.375 1 97.19 55 ILE B N 1
ATOM 1930 C CA . ILE B 1 55 ? 3.172 -20.531 -8.969 1 97.19 55 ILE B CA 1
ATOM 1931 C C . ILE B 1 55 ? 4.465 -20.094 -9.648 1 97.19 55 ILE B C 1
ATOM 1933 O O . ILE B 1 55 ? 4.445 -19.625 -10.789 1 97.19 55 ILE B O 1
ATOM 1937 N N . LYS B 1 56 ? 5.555 -20.25 -8.984 1 96 56 LYS B N 1
ATOM 1938 C CA . LYS B 1 56 ? 6.852 -19.844 -9.516 1 96 56 LYS B CA 1
ATOM 1939 C C . LYS B 1 56 ? 7.18 -20.609 -10.797 1 96 56 LYS B C 1
ATOM 1941 O O . LYS B 1 56 ? 7.738 -20.047 -11.734 1 96 56 LYS B O 1
ATOM 1946 N N . SER B 1 57 ? 6.789 -21.891 -10.867 1 95.5 57 SER B N 1
ATOM 1947 C CA . SER B 1 57 ? 7.117 -22.719 -12.008 1 95.5 57 SER B CA 1
ATOM 1948 C C . SER B 1 57 ? 6.188 -22.438 -13.188 1 95.5 57 SER B C 1
ATOM 1950 O O . SER B 1 57 ? 6.574 -22.609 -14.344 1 95.5 57 SER B O 1
ATOM 1952 N N . GLU B 1 58 ? 4.973 -21.969 -12.859 1 94.62 58 GLU B N 1
ATOM 1953 C CA . GLU B 1 58 ? 3.932 -21.891 -13.875 1 94.62 58 GLU B CA 1
ATOM 1954 C C . GLU B 1 58 ? 3.781 -20.484 -14.414 1 94.62 58 GLU B C 1
ATOM 1956 O O . GLU B 1 58 ? 3.127 -20.266 -15.438 1 94.62 58 GLU B O 1
ATOM 1961 N N . THR B 1 59 ? 4.312 -19.547 -13.773 1 93.12 59 THR B N 1
ATOM 1962 C CA . THR B 1 59 ? 4.168 -18.141 -14.164 1 93.12 59 THR B CA 1
ATOM 1963 C C . THR B 1 59 ? 5.531 -17.469 -14.289 1 93.12 59 THR B C 1
ATOM 1965 O O . THR B 1 59 ? 6.555 -18.062 -13.938 1 93.12 59 THR B O 1
ATOM 1968 N N . SER B 1 60 ? 5.484 -16.219 -14.914 1 91.81 60 SER B N 1
ATOM 1969 C CA . SER B 1 60 ? 6.738 -15.508 -15.133 1 91.81 60 SER B CA 1
ATOM 1970 C C . SER B 1 60 ? 6.547 -14 -15 1 91.81 60 SER B C 1
ATOM 1972 O O . SER B 1 60 ? 5.414 -13.523 -14.922 1 91.81 60 SER B O 1
ATOM 1974 N N . GLY B 1 61 ? 7.746 -13.359 -14.734 1 90.12 61 GLY B N 1
ATOM 1975 C CA . GLY B 1 61 ? 7.77 -11.906 -14.805 1 90.12 61 GLY B CA 1
ATOM 1976 C C . GLY B 1 61 ? 6.984 -11.242 -13.688 1 90.12 61 GLY B C 1
ATOM 1977 O O . GLY B 1 61 ? 7.023 -11.695 -12.539 1 90.12 61 GLY B O 1
ATOM 1978 N N . ASP B 1 62 ? 6.305 -10.148 -14.062 1 89.31 62 ASP B N 1
ATOM 1979 C CA . ASP B 1 62 ? 5.566 -9.336 -13.102 1 89.31 62 ASP B CA 1
ATOM 1980 C C . ASP B 1 62 ? 4.441 -10.133 -12.453 1 89.31 62 ASP B C 1
ATOM 1982 O O . ASP B 1 62 ? 4.133 -9.938 -11.273 1 89.31 62 ASP B O 1
ATOM 1986 N N . PHE B 1 63 ? 3.947 -11.008 -13.297 1 93 63 PHE B N 1
ATOM 1987 C CA . PHE B 1 63 ? 2.838 -11.812 -12.797 1 93 63 PHE B CA 1
ATOM 1988 C C . PHE B 1 63 ? 3.303 -12.742 -11.68 1 93 63 PHE B C 1
ATOM 1990 O O . PHE B 1 63 ? 2.697 -12.773 -10.602 1 93 63 PHE B O 1
ATOM 1997 N N . ARG B 1 64 ? 4.355 -13.422 -11.82 1 94.5 64 ARG B N 1
ATOM 1998 C CA . ARG B 1 64 ? 4.945 -14.312 -10.82 1 94.5 64 ARG B CA 1
ATOM 1999 C C . ARG B 1 64 ? 5.316 -13.539 -9.555 1 94.5 64 ARG B C 1
ATOM 2001 O O . ARG B 1 64 ? 4.945 -13.93 -8.445 1 94.5 64 ARG B O 1
ATOM 2008 N N . GLU B 1 65 ? 5.961 -12.414 -9.75 1 92.94 65 GLU B N 1
ATOM 2009 C CA . GLU B 1 65 ? 6.449 -11.641 -8.617 1 92.94 65 GLU B CA 1
ATOM 2010 C C . GLU B 1 65 ? 5.297 -11.141 -7.75 1 92.94 65 GLU B C 1
ATOM 2012 O O . GLU B 1 65 ? 5.375 -11.188 -6.52 1 92.94 65 GLU B O 1
ATOM 2017 N N . THR B 1 66 ? 4.277 -10.695 -8.406 1 95 66 THR B N 1
ATOM 2018 C CA . THR B 1 66 ? 3.127 -10.156 -7.691 1 95 66 THR B CA 1
ATOM 2019 C C . THR B 1 66 ? 2.408 -11.258 -6.918 1 95 66 THR B C 1
ATOM 2021 O O . THR B 1 66 ? 2.078 -11.086 -5.742 1 95 66 THR B O 1
ATOM 2024 N N . LEU B 1 67 ? 2.205 -12.406 -7.566 1 96.88 67 LEU B N 1
ATOM 2025 C CA . LEU B 1 67 ? 1.494 -13.508 -6.926 1 96.88 67 LEU B CA 1
ATOM 2026 C C . LEU B 1 67 ? 2.295 -14.062 -5.754 1 96.88 67 LEU B C 1
ATOM 2028 O O . LEU B 1 67 ? 1.734 -14.352 -4.695 1 96.88 67 LEU B O 1
ATOM 2032 N N . VAL B 1 68 ? 3.607 -14.211 -5.945 1 97 68 VAL B N 1
ATOM 2033 C CA . VAL B 1 68 ? 4.461 -14.727 -4.879 1 97 68 VAL B CA 1
ATOM 2034 C C . VAL B 1 68 ? 4.434 -13.766 -3.688 1 97 68 VAL B C 1
ATOM 2036 O O . VAL B 1 68 ? 4.355 -14.203 -2.537 1 97 68 VAL B O 1
ATOM 2039 N N . ALA B 1 69 ? 4.445 -12.477 -3.957 1 96.44 69 ALA B N 1
ATOM 2040 C CA . ALA B 1 69 ? 4.387 -11.484 -2.889 1 96.44 69 ALA B CA 1
ATOM 2041 C C . ALA B 1 69 ? 3.076 -11.586 -2.113 1 96.44 69 ALA B C 1
ATOM 2043 O O . ALA B 1 69 ? 3.072 -11.555 -0.881 1 96.44 69 ALA B O 1
ATOM 2044 N N . LEU B 1 70 ? 1.999 -11.742 -2.84 1 97 70 LEU B N 1
ATOM 2045 C CA . LEU B 1 70 ? 0.687 -11.812 -2.205 1 97 70 LEU B CA 1
ATOM 2046 C C . LEU B 1 70 ? 0.567 -13.062 -1.336 1 97 70 LEU B C 1
ATOM 2048 O O . LEU B 1 70 ? -0.215 -13.086 -0.383 1 97 70 LEU B O 1
ATOM 2052 N N . LEU B 1 71 ? 1.365 -14.078 -1.608 1 98 71 LEU B N 1
ATOM 2053 C CA . LEU B 1 71 ? 1.281 -15.344 -0.892 1 98 71 LEU B CA 1
ATOM 2054 C C . LEU B 1 71 ? 2.26 -15.375 0.277 1 98 71 LEU B C 1
ATOM 2056 O O . LEU B 1 71 ? 2.287 -16.344 1.046 1 98 71 LEU B O 1
ATOM 2060 N N . MET B 1 72 ? 3.029 -14.312 0.477 1 97.56 72 MET B N 1
ATOM 2061 C CA . MET B 1 72 ? 3.953 -14.219 1.604 1 97.56 72 MET B CA 1
ATOM 2062 C C . MET B 1 72 ? 3.195 -14.18 2.926 1 97.56 72 MET B C 1
ATOM 2064 O O . MET B 1 72 ? 2.137 -13.555 3.02 1 97.56 72 MET B O 1
ATOM 2068 N N . PRO B 1 73 ? 3.826 -14.812 3.949 1 97.5 73 PRO B N 1
ATOM 2069 C CA . PRO B 1 73 ? 3.246 -14.602 5.277 1 97.5 73 PRO B CA 1
ATOM 2070 C C . PRO B 1 73 ? 3.203 -13.125 5.676 1 97.5 73 PRO B C 1
ATOM 2072 O O . PRO B 1 73 ? 3.955 -12.312 5.129 1 97.5 73 PRO B O 1
ATOM 2075 N N . PRO B 1 74 ? 2.371 -12.805 6.637 1 97 74 PRO B N 1
ATOM 2076 C CA . PRO B 1 74 ? 2.094 -11.398 6.961 1 97 74 PRO B CA 1
ATOM 2077 C C . PRO B 1 74 ? 3.361 -10.602 7.254 1 97 74 PRO B C 1
ATOM 2079 O O . PRO B 1 74 ? 3.555 -9.516 6.699 1 97 74 PRO B O 1
ATOM 2082 N N . VAL B 1 75 ? 4.25 -11.109 8.102 1 97.5 75 VAL B N 1
ATOM 2083 C CA . VAL B 1 75 ? 5.441 -10.367 8.492 1 97.5 75 VAL B CA 1
ATOM 2084 C C . VAL B 1 75 ? 6.355 -10.18 7.281 1 97.5 75 VAL B C 1
ATOM 2086 O O . VAL B 1 75 ? 6.93 -9.109 7.086 1 97.5 75 VAL B O 1
ATOM 2089 N N . GLU B 1 76 ? 6.488 -11.203 6.48 1 97.56 76 GLU B N 1
ATOM 2090 C CA . GLU B 1 76 ? 7.305 -11.141 5.273 1 97.56 76 GLU B CA 1
ATOM 2091 C C . GLU B 1 76 ? 6.707 -10.164 4.258 1 97.56 76 GLU B C 1
ATOM 2093 O O . GLU B 1 76 ? 7.438 -9.43 3.592 1 97.56 76 GLU B O 1
ATOM 2098 N N . TYR B 1 77 ? 5.402 -10.234 4.156 1 97 77 TYR B N 1
ATOM 2099 C CA . TYR B 1 77 ? 4.734 -9.312 3.246 1 97 77 TYR B CA 1
ATOM 2100 C C . TYR B 1 77 ? 4.93 -7.867 3.688 1 97 77 TYR B C 1
ATOM 2102 O O . TYR B 1 77 ? 5.109 -6.973 2.855 1 97 77 TYR B O 1
ATOM 2110 N N . ASP B 1 78 ? 4.836 -7.617 4.949 1 96.94 78 ASP B N 1
ATOM 2111 C CA . ASP B 1 78 ? 5.082 -6.281 5.484 1 96.94 78 ASP B CA 1
ATOM 2112 C C . ASP B 1 78 ? 6.504 -5.816 5.164 1 96.94 78 ASP B C 1
ATOM 2114 O O . ASP B 1 78 ? 6.707 -4.688 4.715 1 96.94 78 ASP B O 1
ATOM 2118 N N . ALA B 1 79 ? 7.445 -6.668 5.395 1 96.38 79 ALA B N 1
ATOM 2119 C CA . ALA B 1 79 ? 8.836 -6.348 5.09 1 96.38 79 ALA B CA 1
ATOM 2120 C C . ALA B 1 79 ? 9.023 -6.074 3.6 1 96.38 79 ALA B C 1
ATOM 2122 O O . ALA B 1 79 ? 9.719 -5.133 3.217 1 96.38 79 ALA B O 1
ATOM 2123 N N . TYR B 1 80 ? 8.398 -6.879 2.803 1 94.94 80 TYR B N 1
ATOM 2124 C CA . TYR B 1 80 ? 8.414 -6.711 1.353 1 94.94 80 TYR B CA 1
ATOM 2125 C C . TYR B 1 80 ? 7.852 -5.355 0.951 1 94.94 80 TYR B C 1
ATOM 2127 O O . TYR B 1 80 ? 8.453 -4.637 0.149 1 94.94 80 TYR B O 1
ATOM 2135 N N . SER B 1 81 ? 6.707 -5.031 1.509 1 94.12 81 SER B N 1
ATOM 2136 C CA . SER B 1 81 ? 6.043 -3.77 1.201 1 94.12 81 SER B CA 1
ATOM 2137 C C . SER B 1 81 ? 6.906 -2.578 1.598 1 94.12 81 SER B C 1
ATOM 2139 O O . SER B 1 81 ? 6.988 -1.593 0.861 1 94.12 81 SER B O 1
ATOM 2141 N N . ILE B 1 82 ? 7.52 -2.648 2.73 1 95 82 ILE B N 1
ATOM 2142 C CA . ILE B 1 82 ? 8.398 -1.593 3.219 1 95 82 ILE B CA 1
ATOM 2143 C C . ILE B 1 82 ? 9.617 -1.466 2.299 1 95 82 ILE B C 1
ATOM 2145 O O . ILE B 1 82 ? 10.016 -0.356 1.937 1 95 82 ILE B O 1
ATOM 2149 N N . ASN B 1 83 ? 10.188 -2.551 1.925 1 92.19 83 ASN B N 1
ATOM 2150 C CA . ASN B 1 83 ? 11.336 -2.535 1.022 1 92.19 83 ASN B CA 1
ATOM 2151 C C . ASN B 1 83 ? 10.992 -1.873 -0.308 1 92.19 83 ASN B C 1
ATOM 2153 O O . ASN B 1 83 ? 11.75 -1.045 -0.809 1 92.19 83 ASN B O 1
ATOM 2157 N N . LYS B 1 84 ? 9.859 -2.236 -0.823 1 90.12 84 LYS B N 1
ATOM 2158 C CA . LYS B 1 84 ? 9.406 -1.645 -2.08 1 90.12 84 LYS B CA 1
ATOM 2159 C C . LYS B 1 84 ? 9.18 -0.144 -1.93 1 90.12 84 LYS B C 1
ATOM 2161 O O . LYS B 1 84 ? 9.461 0.629 -2.848 1 90.12 84 LYS B O 1
ATOM 2166 N N . ALA B 1 85 ? 8.633 0.229 -0.798 1 91.19 85 ALA B N 1
ATOM 2167 C CA . ALA B 1 85 ? 8.336 1.634 -0.531 1 91.19 85 ALA B CA 1
ATOM 2168 C C . ALA B 1 85 ? 9.617 2.459 -0.438 1 91.19 85 ALA B C 1
ATOM 2170 O O . ALA B 1 85 ? 9.633 3.637 -0.806 1 91.19 85 ALA B O 1
ATOM 2171 N N . LEU B 1 86 ? 10.688 1.862 -0.004 1 89.75 86 LEU B N 1
ATOM 2172 C CA . LEU B 1 86 ? 11.945 2.562 0.233 1 89.75 86 LEU B CA 1
ATOM 2173 C C . LEU B 1 86 ? 12.789 2.605 -1.036 1 89.75 86 LEU B C 1
ATOM 2175 O O . LEU B 1 86 ? 13.633 3.492 -1.196 1 89.75 86 LEU B O 1
ATOM 2179 N N . LYS B 1 87 ? 12.742 1.729 -1.951 1 77.69 87 LYS B N 1
ATOM 2180 C CA . LYS B 1 87 ? 13.633 1.564 -3.1 1 77.69 87 LYS B CA 1
ATOM 2181 C C . LYS B 1 87 ? 13.078 2.279 -4.328 1 77.69 87 LYS B C 1
ATOM 2183 O O . LYS B 1 87 ? 13.797 2.492 -5.309 1 77.69 87 LYS B O 1
ATOM 2188 N N . GLY B 1 88 ? 11.992 2.748 -4.43 1 62.28 88 GLY B N 1
ATOM 2189 C CA . GLY B 1 88 ? 11.438 3.381 -5.617 1 62.28 88 GLY B CA 1
ATOM 2190 C C . GLY B 1 88 ? 11.969 4.785 -5.844 1 62.28 88 GLY B C 1
ATOM 2191 O O . GLY B 1 88 ? 12.664 5.34 -4.988 1 62.28 88 GLY B O 1
ATOM 2192 N N . PHE B 1 89 ? 12.164 5.309 -7.062 1 60.5 89 PHE B N 1
ATOM 2193 C CA . PHE B 1 89 ? 12.602 6.648 -7.441 1 60.5 89 PHE B CA 1
ATOM 2194 C C . PHE B 1 89 ? 11.984 7.699 -6.527 1 60.5 89 PHE B C 1
ATOM 2196 O O . PHE B 1 89 ? 12.641 8.68 -6.176 1 60.5 89 PHE B O 1
ATOM 2203 N N . GLY B 1 90 ? 11 7.316 -5.914 1 76.19 90 GLY B N 1
ATOM 2204 C CA . GLY B 1 90 ? 10.398 8.102 -4.852 1 76.19 90 GLY B CA 1
ATOM 2205 C C . GLY B 1 90 ? 9.859 7.262 -3.709 1 76.19 90 GLY B C 1
ATOM 2206 O O . GLY B 1 90 ? 9.297 6.191 -3.934 1 76.19 90 GLY B O 1
ATOM 2207 N N . THR B 1 91 ? 10.398 7.684 -2.504 1 86.31 91 THR B N 1
ATOM 2208 C CA . THR B 1 91 ? 9.969 6.953 -1.317 1 86.31 91 THR B CA 1
ATOM 2209 C C . THR B 1 91 ? 8.461 7.09 -1.122 1 86.31 91 THR B C 1
ATOM 2211 O O . THR B 1 91 ? 7.91 8.188 -1.235 1 86.31 91 THR B O 1
ATOM 2214 N N . ASP B 1 92 ? 7.801 5.938 -1.05 1 90.25 92 ASP B N 1
ATOM 2215 C CA . ASP B 1 92 ? 6.379 5.941 -0.725 1 90.25 92 ASP B CA 1
ATOM 2216 C C . ASP B 1 92 ? 6.156 6.023 0.784 1 90.25 92 ASP B C 1
ATOM 2218 O O . ASP B 1 92 ? 5.949 5 1.442 1 90.25 92 ASP B O 1
ATOM 2222 N N . LYS B 1 93 ? 6.035 7.191 1.2 1 93.12 93 LYS B N 1
ATOM 2223 C CA . LYS B 1 93 ? 6 7.461 2.635 1 93.12 93 LYS B CA 1
ATOM 2224 C C . LYS B 1 93 ? 4.66 7.055 3.24 1 93.12 93 LYS B C 1
ATOM 2226 O O . LYS B 1 93 ? 4.598 6.625 4.395 1 93.12 93 LYS B O 1
ATOM 2231 N N . THR B 1 94 ? 3.611 7.113 2.439 1 93.56 94 THR B N 1
ATOM 2232 C CA . THR B 1 94 ? 2.295 6.75 2.951 1 93.56 94 THR B CA 1
ATOM 2233 C C . THR B 1 94 ? 2.217 5.25 3.232 1 93.56 94 THR B C 1
ATOM 2235 O O . THR B 1 94 ? 1.611 4.832 4.219 1 93.56 94 THR B O 1
ATOM 2238 N N . THR B 1 95 ? 2.893 4.5 2.383 1 92.81 95 THR B N 1
ATOM 2239 C CA . THR B 1 95 ? 2.947 3.061 2.617 1 92.81 95 THR B CA 1
ATOM 2240 C C . THR B 1 95 ? 3.768 2.746 3.863 1 92.81 95 THR B C 1
ATOM 2242 O O . THR B 1 95 ? 3.377 1.901 4.672 1 92.81 95 THR B O 1
ATOM 2245 N N . LEU B 1 96 ? 4.906 3.445 4.023 1 95.12 96 LEU B N 1
ATOM 2246 C CA . LEU B 1 96 ? 5.742 3.25 5.203 1 95.12 96 LEU B CA 1
ATOM 2247 C C . LEU B 1 96 ? 4.949 3.52 6.477 1 95.12 96 LEU B C 1
ATOM 2249 O O . LEU B 1 96 ? 4.914 2.682 7.383 1 95.12 96 LEU B O 1
ATOM 2253 N N . VAL B 1 97 ? 4.266 4.664 6.473 1 95.19 97 VAL B N 1
ATOM 2254 C CA . VAL B 1 97 ? 3.492 5.078 7.641 1 95.19 97 VAL B CA 1
ATOM 2255 C C . VAL B 1 97 ? 2.338 4.102 7.863 1 95.19 97 VAL B C 1
ATOM 2257 O O . VAL B 1 97 ? 2.111 3.648 8.992 1 95.19 97 VAL B O 1
ATOM 2260 N N . GLY B 1 98 ? 1.645 3.746 6.801 1 93.69 98 GLY B N 1
ATOM 2261 C CA . GLY B 1 98 ? 0.507 2.846 6.91 1 93.69 98 GLY B CA 1
ATOM 2262 C C . GLY B 1 98 ? 0.877 1.48 7.461 1 93.69 98 GLY B C 1
ATOM 2263 O O . GLY B 1 98 ? 0.172 0.936 8.312 1 93.69 98 GLY B O 1
ATOM 2264 N N . VAL B 1 99 ? 1.973 0.935 7.016 1 94.75 99 VAL B N 1
ATOM 2265 C CA . VAL B 1 99 ? 2.396 -0.385 7.469 1 94.75 99 VAL B CA 1
ATOM 2266 C C . VAL B 1 99 ? 2.914 -0.297 8.906 1 94.75 99 VAL B C 1
ATOM 2268 O O . VAL B 1 99 ? 2.439 -1.013 9.789 1 94.75 99 VAL B O 1
ATOM 2271 N N . LEU B 1 100 ? 3.791 0.606 9.227 1 95.69 100 LEU B N 1
ATOM 2272 C CA . LEU B 1 100 ? 4.473 0.654 10.516 1 95.69 100 LEU B CA 1
ATOM 2273 C C . LEU B 1 100 ? 3.514 1.09 11.625 1 95.69 100 LEU B C 1
ATOM 2275 O O . LEU B 1 100 ? 3.564 0.565 12.734 1 95.69 100 LEU B O 1
ATOM 2279 N N . CYS B 1 101 ? 2.586 1.993 11.281 1 92.31 101 CYS B N 1
ATOM 2280 C CA . CYS B 1 101 ? 1.676 2.498 12.297 1 92.31 101 CYS B CA 1
ATOM 2281 C C . CYS B 1 101 ? 0.578 1.484 12.602 1 92.31 101 CYS B C 1
ATOM 2283 O O . CYS B 1 101 ? -0.136 1.613 13.594 1 92.31 101 CYS B O 1
ATOM 2285 N N . SER B 1 102 ? 0.452 0.466 11.805 1 91.56 102 SER B N 1
ATOM 2286 C CA . SER B 1 102 ? -0.564 -0.555 12.039 1 91.56 102 SER B CA 1
ATOM 2287 C C . SER B 1 102 ? -0.02 -1.688 12.898 1 91.56 102 SER B C 1
ATOM 2289 O O . SER B 1 102 ? -0.753 -2.617 13.25 1 91.56 102 SER B O 1
ATOM 2291 N N . LYS B 1 103 ? 1.236 -1.583 13.281 1 94.19 103 LYS B N 1
ATOM 2292 C CA . LYS B 1 103 ? 1.901 -2.678 13.984 1 94.19 103 LYS B CA 1
ATOM 2293 C C . LYS B 1 103 ? 2.156 -2.32 15.445 1 94.19 103 LYS B C 1
ATOM 2295 O O . LYS B 1 103 ? 2.365 -1.15 15.781 1 94.19 103 LYS B O 1
ATOM 2300 N N . ASN B 1 104 ? 2.094 -3.375 16.281 1 91.81 104 ASN B N 1
ATOM 2301 C CA . ASN B 1 104 ? 2.566 -3.188 17.641 1 91.81 104 ASN B CA 1
ATOM 2302 C C . ASN B 1 104 ? 4.078 -3.381 17.75 1 91.81 104 ASN B C 1
ATOM 2304 O O . ASN B 1 104 ? 4.73 -3.74 16.766 1 91.81 104 ASN B O 1
ATOM 2308 N N . ALA B 1 105 ? 4.566 -3.184 18.891 1 92.25 105 ALA B N 1
ATOM 2309 C CA . ALA B 1 105 ? 6.012 -3.195 19.094 1 92.25 105 ALA B CA 1
ATOM 2310 C C . ALA B 1 105 ? 6.605 -4.559 18.75 1 92.25 105 ALA B C 1
ATOM 2312 O O . ALA B 1 105 ? 7.68 -4.645 18.156 1 92.25 105 ALA B O 1
ATOM 2313 N N . ALA B 1 106 ? 5.91 -5.613 19.172 1 95 106 ALA B N 1
ATOM 2314 C CA . ALA B 1 106 ? 6.395 -6.961 18.891 1 95 106 ALA B CA 1
ATOM 2315 C C . ALA B 1 106 ? 6.422 -7.234 17.391 1 95 106 ALA B C 1
ATOM 2317 O O . ALA B 1 106 ? 7.379 -7.816 16.875 1 95 106 ALA B O 1
ATOM 2318 N N . GLU B 1 107 ? 5.43 -6.777 16.719 1 95.44 107 GLU B N 1
ATOM 2319 C CA . GLU B 1 107 ? 5.336 -6.945 15.273 1 95.44 107 GLU B CA 1
ATOM 2320 C C . GLU B 1 107 ? 6.418 -6.145 14.547 1 95.44 107 GLU B C 1
ATOM 2322 O O . GLU B 1 107 ? 6.973 -6.598 13.547 1 95.44 107 GLU B O 1
ATOM 2327 N N . ILE B 1 108 ? 6.707 -4.988 15.023 1 96.56 108 ILE B N 1
ATOM 2328 C CA . ILE B 1 108 ? 7.758 -4.156 14.445 1 96.56 108 ILE B CA 1
ATOM 2329 C C . ILE B 1 108 ? 9.109 -4.863 14.578 1 96.56 108 ILE B C 1
ATOM 2331 O O . ILE B 1 108 ? 9.906 -4.867 13.641 1 96.56 108 ILE B O 1
ATOM 2335 N N . GLU B 1 109 ? 9.305 -5.461 15.695 1 95.88 109 GLU B N 1
ATOM 2336 C CA . GLU B 1 109 ? 10.547 -6.203 15.898 1 95.88 109 GLU B CA 1
ATOM 2337 C C . GLU B 1 109 ? 10.656 -7.367 14.914 1 95.88 109 GLU B C 1
ATOM 2339 O O . GLU B 1 109 ? 11.734 -7.617 14.367 1 95.88 109 GLU B O 1
ATOM 2344 N N . ASP B 1 110 ? 9.57 -8.031 14.758 1 96.69 110 ASP B N 1
ATOM 2345 C CA . ASP B 1 110 ? 9.555 -9.125 13.789 1 96.69 110 ASP B CA 1
ATOM 2346 C C . ASP B 1 110 ? 9.844 -8.617 12.383 1 96.69 110 ASP B C 1
ATOM 2348 O O . ASP B 1 110 ? 10.547 -9.281 11.609 1 96.69 110 ASP B O 1
ATOM 2352 N N . ILE B 1 111 ? 9.32 -7.465 12.031 1 97.38 111 ILE B N 1
ATOM 2353 C CA . ILE B 1 111 ? 9.547 -6.867 10.727 1 97.38 111 ILE B CA 1
ATOM 2354 C C . ILE B 1 111 ? 11.023 -6.508 10.57 1 97.38 111 ILE B C 1
ATOM 2356 O O . ILE B 1 111 ? 11.625 -6.754 9.523 1 97.38 111 ILE B O 1
ATOM 2360 N N . LYS B 1 112 ? 11.594 -5.98 11.562 1 95.88 112 LYS B N 1
ATOM 2361 C CA . LYS B 1 112 ? 13.008 -5.613 11.523 1 95.88 112 LYS B CA 1
ATOM 2362 C C . LYS B 1 112 ? 13.883 -6.824 11.227 1 95.88 112 LYS B C 1
ATOM 2364 O O . LYS B 1 112 ? 14.789 -6.758 10.398 1 95.88 112 LYS B O 1
ATOM 2369 N N . LYS B 1 113 ? 13.555 -7.895 11.844 1 95.12 113 LYS B N 1
ATOM 2370 C CA . LYS B 1 113 ? 14.32 -9.117 11.656 1 95.12 113 LYS B CA 1
ATOM 2371 C C . LYS B 1 113 ? 14.141 -9.672 10.25 1 95.12 113 LYS B C 1
ATOM 2373 O O . LYS B 1 113 ? 15.102 -10.148 9.633 1 95.12 113 LYS B O 1
ATOM 2378 N N . THR B 1 114 ? 12.984 -9.602 9.828 1 96.25 114 THR B N 1
ATOM 2379 C CA . THR B 1 114 ? 12.633 -10.203 8.547 1 96.25 114 THR B CA 1
ATOM 2380 C C . THR B 1 114 ? 13.07 -9.305 7.391 1 96.25 114 THR B C 1
ATOM 2382 O O . THR B 1 114 ? 13.352 -9.797 6.289 1 96.25 114 THR B O 1
ATOM 2385 N N . TYR B 1 115 ? 13.117 -8.023 7.656 1 96.12 115 TYR B N 1
ATOM 2386 C CA . TYR B 1 115 ? 13.406 -7.027 6.621 1 96.12 115 TYR B CA 1
ATOM 2387 C C . TYR B 1 115 ? 14.75 -7.305 5.957 1 96.12 115 TYR B C 1
ATOM 2389 O O . TYR B 1 115 ? 14.875 -7.223 4.734 1 96.12 115 TYR B O 1
ATOM 2397 N N . LYS B 1 116 ? 15.727 -7.598 6.703 1 90.31 116 LYS B N 1
ATOM 2398 C CA . LYS B 1 116 ? 17.062 -7.867 6.172 1 90.31 116 LYS B CA 1
ATOM 2399 C C . LYS B 1 116 ? 17.031 -9.047 5.199 1 90.31 116 LYS B C 1
ATOM 2401 O O . LYS B 1 116 ? 17.625 -8.984 4.121 1 90.31 116 LYS B O 1
ATOM 2406 N N . LYS B 1 117 ? 16.375 -10.07 5.613 1 91.31 117 LYS B N 1
ATOM 2407 C CA . LYS B 1 117 ? 16.266 -11.266 4.781 1 91.31 117 LYS B CA 1
ATOM 2408 C C . LYS B 1 117 ? 15.555 -10.961 3.465 1 91.31 117 LYS B C 1
ATOM 2410 O O . LYS B 1 117 ? 16.016 -11.367 2.395 1 91.31 117 LYS B O 1
ATOM 2415 N N . VAL B 1 118 ? 14.461 -10.25 3.553 1 91.88 118 VAL B N 1
ATOM 2416 C CA . VAL B 1 118 ? 13.656 -9.914 2.385 1 91.88 118 VAL B CA 1
ATOM 2417 C C . VAL B 1 118 ? 14.445 -8.992 1.457 1 91.88 118 VAL B C 1
ATOM 2419 O O . VAL B 1 118 ? 14.43 -9.164 0.235 1 91.88 118 VAL B O 1
ATOM 2422 N N . SER B 1 119 ? 15.117 -8.047 2.035 1 88.75 119 SER B N 1
ATOM 2423 C CA . SER B 1 119 ? 15.906 -7.098 1.259 1 88.75 119 SER B CA 1
ATOM 2424 C C . SER B 1 119 ? 17 -7.805 0.464 1 88.75 119 SER B C 1
ATOM 2426 O O . SER B 1 119 ? 17.203 -7.504 -0.712 1 88.75 119 SER B O 1
ATOM 2428 N N . VAL B 1 120 ? 17.641 -8.727 1.056 1 84.25 120 VAL B N 1
ATOM 2429 C CA . VAL B 1 120 ? 18.703 -9.484 0.408 1 84.25 120 VAL B CA 1
ATOM 2430 C C . VAL B 1 120 ? 18.125 -10.328 -0.728 1 84.25 120 VAL B C 1
ATOM 2432 O O . VAL B 1 120 ? 18.672 -10.352 -1.83 1 84.25 120 VAL B O 1
ATOM 2435 N N . SER B 1 121 ? 17.078 -10.977 -0.472 1 85.69 121 SER B N 1
ATOM 2436 C CA . SER B 1 121 ? 16.422 -11.812 -1.475 1 85.69 121 SER B CA 1
ATOM 2437 C C . SER B 1 121 ? 16 -11 -2.689 1 85.69 121 SER B C 1
ATOM 2439 O O . SER B 1 121 ? 16.188 -11.43 -3.83 1 85.69 121 SER B O 1
ATOM 2441 N N . LEU B 1 122 ? 15.453 -9.82 -2.479 1 83.38 122 LEU B N 1
ATOM 2442 C CA . LEU B 1 122 ? 14.977 -8.961 -3.553 1 83.38 122 LEU B CA 1
ATOM 2443 C C . LEU B 1 122 ? 16.141 -8.398 -4.355 1 83.38 122 LEU B C 1
ATOM 2445 O O . LEU B 1 122 ? 16.031 -8.188 -5.566 1 83.38 122 LEU B O 1
ATOM 2449 N N . LEU B 1 123 ? 17.172 -8.125 -3.717 1 77.94 123 LEU B N 1
ATOM 2450 C CA . LEU B 1 123 ? 18.375 -7.641 -4.383 1 77.94 123 LEU B CA 1
ATOM 2451 C C . LEU B 1 123 ? 18.906 -8.672 -5.383 1 77.94 123 LEU B C 1
ATOM 2453 O O . LEU B 1 123 ? 19.328 -8.312 -6.484 1 77.94 123 LEU B O 1
ATOM 2457 N N . PHE B 1 124 ? 18.844 -9.852 -5.043 1 74.19 124 PHE B N 1
ATOM 2458 C CA . PHE B 1 124 ? 19.312 -10.938 -5.895 1 74.19 124 PHE B CA 1
ATOM 2459 C C . PHE B 1 124 ? 18.375 -11.148 -7.078 1 74.19 124 PHE B C 1
ATOM 2461 O O . PHE B 1 124 ? 18.828 -11.453 -8.188 1 74.19 124 PHE B O 1
ATOM 2468 N N . LEU B 1 125 ? 17.188 -10.914 -6.816 1 71.88 125 LEU B N 1
ATOM 2469 C CA . LEU B 1 125 ? 16.203 -11.133 -7.859 1 71.88 125 LEU B CA 1
ATOM 2470 C C . LEU B 1 125 ? 16.234 -10.016 -8.898 1 71.88 125 LEU B C 1
ATOM 2472 O O . LEU B 1 125 ? 16.062 -10.273 -10.094 1 71.88 125 LEU B O 1
ATOM 2476 N N . ASN B 1 126 ? 16.312 -8.742 -8.484 1 61.47 126 ASN B N 1
ATOM 2477 C CA . ASN B 1 126 ? 16.312 -7.617 -9.414 1 61.47 126 ASN B CA 1
ATOM 2478 C C . ASN B 1 126 ? 17.688 -7.387 -10.023 1 61.47 126 ASN B C 1
ATOM 2480 O O . ASN B 1 126 ? 17.859 -6.473 -10.828 1 61.47 126 ASN B O 1
ATOM 2484 N N . LYS B 1 127 ? 18.391 -8.469 -10.172 1 51.25 127 LYS B N 1
ATOM 2485 C CA . LYS B 1 127 ? 19.75 -8.398 -10.703 1 51.25 127 LYS B CA 1
ATOM 2486 C C . LYS B 1 127 ? 20.469 -7.133 -10.234 1 51.25 127 LYS B C 1
ATOM 2488 O O . LYS B 1 127 ? 21.422 -6.688 -10.852 1 51.25 127 LYS B O 1
ATOM 2493 N N . GLU B 1 128 ? 19.859 -6.324 -9.484 1 49.19 128 GLU B N 1
ATOM 2494 C CA . GLU B 1 128 ? 20.484 -5.113 -8.961 1 49.19 128 GLU B CA 1
ATOM 2495 C C . GLU B 1 128 ? 21.75 -5.438 -8.18 1 49.19 128 GLU B C 1
ATOM 2497 O O . GLU B 1 128 ? 22.516 -4.543 -7.836 1 49.19 128 GLU B O 1
ATOM 2502 N N . HIS B 1 129 ? 21.844 -6.625 -7.668 1 48.72 129 HIS B N 1
ATOM 2503 C CA . HIS B 1 129 ? 23.062 -7.09 -7.008 1 48.72 129 HIS B CA 1
ATOM 2504 C C . HIS B 1 129 ? 24.297 -6.785 -7.852 1 48.72 129 HIS B C 1
ATOM 2506 O O . HIS B 1 129 ? 25.391 -6.586 -7.312 1 48.72 129 HIS B O 1
ATOM 2512 N N . LEU B 1 130 ? 24.25 -6.895 -9.07 1 47.78 130 LEU B N 1
ATOM 2513 C CA . LEU B 1 130 ? 25.438 -6.598 -9.867 1 47.78 130 LEU B CA 1
ATOM 2514 C C . LEU B 1 130 ? 25.812 -5.129 -9.742 1 47.78 130 LEU B C 1
ATOM 2516 O O . LEU B 1 130 ? 27 -4.777 -9.852 1 47.78 130 LEU B O 1
ATOM 2520 N N . LYS B 1 131 ? 24.891 -4.348 -9.906 1 41.28 131 LYS B N 1
ATOM 2521 C CA . LYS B 1 131 ? 25.328 -2.955 -9.898 1 41.28 131 LYS B CA 1
ATOM 2522 C C . LYS B 1 131 ? 25.812 -2.545 -8.508 1 41.28 131 LYS B C 1
ATOM 2524 O O . LYS B 1 131 ? 26.594 -1.592 -8.375 1 41.28 131 LYS B O 1
ATOM 2529 N N . LYS B 1 132 ? 25.219 -2.869 -7.5 1 44.56 132 LYS B N 1
ATOM 2530 C CA . LYS B 1 132 ? 25.578 -2.232 -6.238 1 44.56 132 LYS B CA 1
ATOM 2531 C C . LYS B 1 132 ? 26.719 -2.986 -5.551 1 44.56 132 LYS B C 1
ATOM 2533 O O . LYS B 1 132 ? 26.469 -3.797 -4.656 1 44.56 132 LYS B O 1
ATOM 2538 N N . LYS B 1 133 ? 27.734 -3.184 -6.02 1 40.41 133 LYS B N 1
ATOM 2539 C CA . LYS B 1 133 ? 29.016 -3.529 -5.418 1 40.41 133 LYS B CA 1
ATOM 2540 C C . LYS B 1 133 ? 29.219 -2.803 -4.09 1 40.41 133 LYS B C 1
ATOM 2542 O O . LYS B 1 133 ? 30.047 -3.205 -3.275 1 40.41 133 LYS B O 1
ATOM 2547 N N . ASN B 1 134 ? 28.891 -1.479 -3.904 1 38.78 134 ASN B N 1
ATOM 2548 C CA . ASN B 1 134 ? 29.5 -0.559 -2.953 1 38.78 134 ASN B CA 1
ATOM 2549 C C . ASN B 1 134 ? 28.781 -0.583 -1.607 1 38.78 134 ASN B C 1
ATOM 2551 O O . ASN B 1 134 ? 28.875 0.374 -0.835 1 38.78 134 ASN B O 1
ATOM 2555 N N . GLY B 1 135 ? 28.516 -1.582 -0.789 1 44.84 135 GLY B N 1
ATOM 2556 C CA . GLY B 1 135 ? 28.297 -1.767 0.636 1 44.84 135 GLY B CA 1
ATOM 2557 C C . GLY B 1 135 ? 26.938 -1.291 1.094 1 44.84 135 GLY B C 1
ATOM 2558 O O . GLY B 1 135 ? 26.641 -1.305 2.291 1 44.84 135 GLY B O 1
ATOM 2559 N N . LYS B 1 136 ? 26.188 -0.576 0.417 1 46.19 136 LYS B N 1
ATOM 2560 C CA . LYS B 1 136 ? 24.969 0.096 0.844 1 46.19 136 LYS B CA 1
ATOM 2561 C C . LYS B 1 136 ? 23.844 -0.906 1.056 1 46.19 136 LYS B C 1
ATOM 2563 O O . LYS B 1 136 ? 22.719 -0.523 1.415 1 46.19 136 LYS B O 1
ATOM 2568 N N . TYR B 1 137 ? 23.656 -2.105 0.495 1 51.75 137 TYR B N 1
ATOM 2569 C CA . TYR B 1 137 ? 22.531 -2.986 0.226 1 51.75 137 TYR B CA 1
ATOM 2570 C C . TYR B 1 137 ? 22.078 -3.697 1.495 1 51.75 137 TYR B C 1
ATOM 2572 O O . TYR B 1 137 ? 20.969 -4.25 1.548 1 51.75 137 TYR B O 1
ATOM 2580 N N . LYS B 1 138 ? 22.953 -3.812 2.436 1 61.09 138 LYS B N 1
ATOM 2581 C CA . LYS B 1 138 ? 22.578 -4.609 3.6 1 61.09 138 LYS B CA 1
ATOM 2582 C C . LYS B 1 138 ? 22.078 -3.721 4.734 1 61.09 138 LYS B C 1
ATOM 2584 O O . 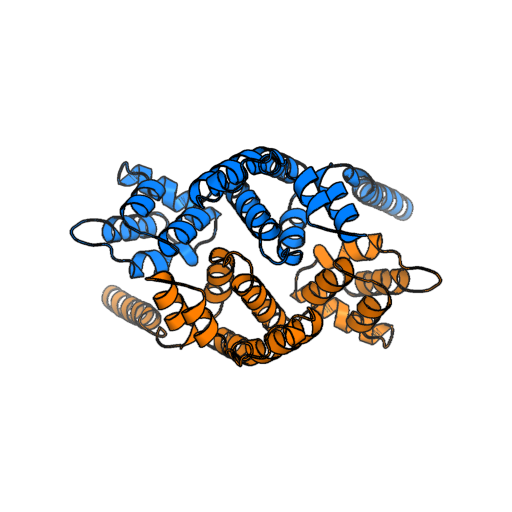LYS B 1 138 ? 22.438 -3.918 5.895 1 61.09 138 LYS B O 1
ATOM 2589 N N . LYS B 1 139 ? 21.234 -2.764 4.312 1 77.12 139 LYS B N 1
ATOM 2590 C CA . LYS B 1 139 ? 20.828 -1.905 5.426 1 77.12 139 LYS B CA 1
ATOM 2591 C C . LYS B 1 139 ? 19.672 -2.525 6.207 1 77.12 139 LYS B C 1
ATOM 2593 O O . LYS B 1 139 ? 18.797 -3.168 5.625 1 77.12 139 LYS B O 1
ATOM 2598 N N . ASP B 1 140 ? 19.891 -2.418 7.469 1 91.75 140 ASP B N 1
ATOM 2599 C CA . ASP B 1 140 ? 18.75 -2.762 8.297 1 91.75 140 ASP B CA 1
ATOM 2600 C C . ASP B 1 140 ? 17.641 -1.721 8.164 1 91.75 140 ASP B C 1
ATOM 2602 O O . ASP B 1 140 ? 17.844 -0.665 7.562 1 91.75 140 ASP B O 1
ATOM 2606 N N . LEU B 1 141 ? 16.516 -2.047 8.562 1 94.94 141 LEU B N 1
ATOM 2607 C CA . LEU B 1 141 ? 15.328 -1.214 8.383 1 94.94 141 LEU B CA 1
ATOM 2608 C C . LEU B 1 141 ? 15.57 0.193 8.914 1 94.94 141 LEU B C 1
ATOM 2610 O O . LEU B 1 141 ? 15.227 1.18 8.266 1 94.94 141 LEU B O 1
ATOM 2614 N N . GLU B 1 142 ? 16.109 0.34 10.141 1 94.75 142 GLU B N 1
ATOM 2615 C CA . GLU B 1 142 ? 16.359 1.647 10.734 1 94.75 142 GLU B CA 1
ATOM 2616 C C . GLU B 1 142 ? 17.281 2.484 9.867 1 94.75 142 GLU B C 1
ATOM 2618 O O . GLU B 1 142 ? 17.031 3.664 9.625 1 94.75 142 GLU B O 1
ATOM 2623 N N . SER B 1 143 ? 18.359 1.923 9.422 1 93.75 143 SER B N 1
ATOM 2624 C CA . SER B 1 143 ? 19.297 2.613 8.555 1 93.75 143 SER B CA 1
ATOM 2625 C C . SER B 1 143 ? 18.656 3.023 7.234 1 93.75 143 SER B C 1
ATOM 2627 O O . SER B 1 143 ? 18.922 4.109 6.719 1 93.75 143 SER B O 1
ATOM 2629 N N . ALA B 1 144 ? 17.844 2.146 6.691 1 92.88 144 ALA B N 1
ATOM 2630 C CA . ALA B 1 144 ? 17.141 2.453 5.449 1 92.88 144 ALA B CA 1
ATOM 2631 C C . ALA B 1 144 ? 16.203 3.641 5.629 1 92.88 144 ALA B C 1
ATOM 2633 O O . ALA B 1 144 ? 16.141 4.527 4.773 1 92.88 144 ALA B O 1
ATOM 2634 N N . LEU B 1 145 ? 15.484 3.654 6.723 1 95 145 LEU B N 1
ATOM 2635 C CA . LEU B 1 145 ? 14.586 4.766 7.016 1 95 145 LEU B CA 1
ATOM 2636 C C . LEU B 1 145 ? 15.359 6.074 7.137 1 95 145 LEU B C 1
ATOM 2638 O O . LEU B 1 145 ? 14.945 7.102 6.598 1 95 145 LEU B O 1
ATOM 2642 N N . LYS B 1 146 ? 16.484 6.043 7.789 1 94.12 146 LYS B N 1
ATOM 2643 C CA . LYS B 1 146 ? 17.297 7.23 7.996 1 94.12 146 LYS B CA 1
ATOM 2644 C C . LYS B 1 146 ? 17.828 7.77 6.672 1 94.12 146 LYS B C 1
ATOM 2646 O O . LYS B 1 146 ? 17.953 8.984 6.492 1 94.12 146 LYS B O 1
ATOM 2651 N N . SER B 1 147 ? 18.078 6.883 5.766 1 92.19 147 SER B N 1
ATOM 2652 C CA . SER B 1 147 ? 18.703 7.273 4.5 1 92.19 147 SER B CA 1
ATOM 2653 C C . SER B 1 147 ? 17.656 7.746 3.496 1 92.19 147 SER B C 1
ATOM 2655 O O . SER B 1 147 ? 17.938 8.602 2.652 1 92.19 147 SER B O 1
ATOM 2657 N N . GLU B 1 148 ? 16.422 7.188 3.611 1 90.88 148 GLU B N 1
ATOM 2658 C CA . GLU B 1 148 ? 15.461 7.375 2.527 1 90.88 148 GLU B CA 1
ATOM 2659 C C . GLU B 1 148 ? 14.383 8.383 2.912 1 90.88 148 GLU B C 1
ATOM 2661 O O . GLU B 1 148 ? 13.562 8.773 2.076 1 90.88 148 GLU B O 1
ATOM 2666 N N . THR B 1 149 ? 14.328 8.758 4.141 1 92.19 149 THR B N 1
ATOM 2667 C CA . THR B 1 149 ? 13.367 9.75 4.605 1 92.19 149 THR B CA 1
ATOM 2668 C C . THR B 1 149 ? 14.086 10.938 5.246 1 92.19 149 THR B C 1
ATOM 2670 O O . THR B 1 149 ? 15.289 10.891 5.484 1 92.19 149 THR B O 1
ATOM 2673 N N . ASN B 1 150 ? 13.328 12.039 5.418 1 92.81 150 ASN B N 1
ATOM 2674 C CA . ASN B 1 150 ? 13.938 13.25 5.965 1 92.81 150 ASN B CA 1
ATOM 2675 C C . ASN B 1 150 ? 12.984 13.969 6.918 1 92.81 150 ASN B C 1
ATOM 2677 O O . ASN B 1 150 ? 11.789 13.672 6.957 1 92.81 150 ASN B O 1
ATOM 2681 N N . GLY B 1 151 ? 13.586 14.758 7.871 1 92.06 151 GLY B N 1
ATOM 2682 C CA . GLY B 1 151 ? 12.828 15.672 8.711 1 92.06 151 GLY B CA 1
ATOM 2683 C C . GLY B 1 151 ? 12.008 14.961 9.773 1 92.06 151 GLY B C 1
ATOM 2684 O O . GLY B 1 151 ? 12.445 13.953 10.336 1 92.06 151 GLY B O 1
ATOM 2685 N N . ASP B 1 152 ? 10.938 15.531 10.039 1 90.94 152 ASP B N 1
ATOM 2686 C CA . ASP B 1 152 ? 10.094 15.062 11.133 1 90.94 152 ASP B CA 1
ATOM 2687 C C . ASP B 1 152 ? 9.57 13.648 10.852 1 90.94 152 ASP B C 1
ATOM 2689 O O . ASP B 1 152 ? 9.406 12.852 11.773 1 90.94 152 ASP B O 1
ATOM 2693 N N . LEU B 1 153 ? 9.328 13.375 9.586 1 93.31 153 LEU B N 1
ATOM 2694 C CA . LEU B 1 153 ? 8.844 12.047 9.25 1 93.31 153 LEU B CA 1
ATOM 2695 C C . LEU B 1 153 ? 9.898 10.984 9.547 1 93.31 153 LEU B C 1
ATOM 2697 O O . LEU B 1 153 ? 9.594 9.93 10.102 1 93.31 153 LEU B O 1
ATOM 2701 N N . ARG B 1 154 ? 11.125 11.336 9.172 1 94.62 154 ARG B N 1
ATOM 2702 C CA . ARG B 1 154 ? 12.234 10.438 9.469 1 94.62 154 ARG B CA 1
ATOM 2703 C C . ARG B 1 154 ? 12.32 10.156 10.969 1 94.62 154 ARG B C 1
ATOM 2705 O O . ARG B 1 154 ? 12.398 9 11.391 1 94.62 154 ARG B O 1
ATOM 2712 N N . ASP B 1 155 ? 12.312 11.195 11.734 1 93.62 155 ASP B N 1
ATOM 2713 C CA . ASP B 1 155 ? 12.453 11.047 13.18 1 93.62 155 ASP B CA 1
ATOM 2714 C C . ASP B 1 155 ? 11.32 10.203 13.758 1 93.62 155 ASP B C 1
ATOM 2716 O O . ASP B 1 155 ? 11.547 9.344 14.617 1 93.62 155 ASP B O 1
ATOM 2720 N N . PHE B 1 156 ? 10.18 10.438 13.273 1 92.38 156 PHE B N 1
ATOM 2721 C CA . PHE B 1 156 ? 9.016 9.688 13.719 1 92.38 156 PHE B CA 1
ATOM 2722 C C . PHE B 1 156 ? 9.164 8.203 13.383 1 92.38 156 PHE B C 1
ATOM 2724 O O . PHE B 1 156 ? 8.992 7.348 14.25 1 92.38 156 PHE B O 1
ATOM 2731 N N . LEU B 1 157 ? 9.516 7.883 12.133 1 95.75 157 LEU B N 1
ATOM 2732 C CA . LEU B 1 157 ? 9.594 6.496 11.688 1 95.75 157 LEU B CA 1
ATOM 2733 C C . LEU B 1 157 ? 10.742 5.77 12.375 1 95.75 157 LEU B C 1
ATOM 2735 O O . LEU B 1 157 ? 10.602 4.605 12.758 1 95.75 157 LEU B O 1
ATOM 2739 N N . VAL B 1 158 ? 11.844 6.473 12.547 1 95.5 158 VAL B N 1
ATOM 2740 C CA . VAL B 1 158 ? 12.992 5.875 13.227 1 95.5 158 VAL B CA 1
ATOM 2741 C C . VAL B 1 158 ? 12.641 5.594 14.68 1 95.5 158 VAL B C 1
ATOM 2743 O O . VAL B 1 158 ? 12.969 4.527 15.211 1 95.5 158 VAL B O 1
ATOM 2746 N N . ASP B 1 159 ? 11.938 6.48 15.297 1 93.5 159 ASP B N 1
ATOM 2747 C CA . ASP B 1 159 ? 11.5 6.277 16.672 1 93.5 159 ASP B CA 1
ATOM 2748 C C . AS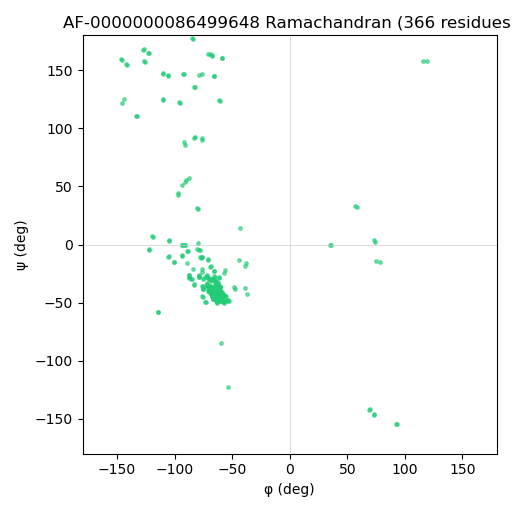P B 1 159 ? 10.547 5.09 16.781 1 93.5 159 ASP B C 1
ATOM 2750 O O . ASP B 1 159 ? 10.633 4.301 17.719 1 93.5 159 ASP B O 1
ATOM 2754 N N . LEU B 1 160 ? 9.695 5.023 15.883 1 92 160 LEU B N 1
ATOM 2755 C CA . LEU B 1 160 ? 8.711 3.949 15.859 1 92 160 LEU B CA 1
ATOM 2756 C C . LEU B 1 160 ? 9.383 2.586 15.773 1 92 160 LEU B C 1
ATOM 2758 O O . LEU B 1 160 ? 8.992 1.648 16.469 1 92 160 LEU B O 1
ATOM 2762 N N . VAL B 1 161 ? 10.398 2.486 14.984 1 95.5 161 VAL B N 1
ATOM 2763 C CA . VAL B 1 161 ? 11.016 1.189 14.742 1 95.5 161 VAL B CA 1
ATOM 2764 C C . VAL B 1 161 ? 12.07 0.907 15.805 1 95.5 161 VAL B C 1
ATOM 2766 O O . VAL B 1 161 ? 12.414 -0.25 16.062 1 95.5 161 VAL B O 1
ATOM 2769 N N . SER B 1 162 ? 12.648 1.964 16.391 1 91.31 162 SER B N 1
ATOM 2770 C CA . SER B 1 162 ? 13.68 1.789 17.406 1 91.31 162 SER B CA 1
ATOM 2771 C C . SER B 1 162 ? 13.07 1.416 18.75 1 91.31 162 SER B C 1
ATOM 2773 O O . SER B 1 162 ? 13.773 0.949 19.656 1 91.31 162 SER B O 1
ATOM 2775 N N . GLY B 1 163 ? 11.688 1.392 18.859 1 78.25 163 GLY B N 1
ATOM 2776 C CA . GLY B 1 163 ? 11.023 1.04 20.109 1 78.25 163 GLY B CA 1
ATOM 2777 C C . GLY B 1 163 ? 11.102 2.133 21.156 1 78.25 163 GLY B C 1
ATOM 2778 O O . GLY B 1 163 ? 10.789 1.899 22.328 1 78.25 163 GLY B O 1
ATOM 2779 N N . LYS B 1 164 ? 11.648 3.211 20.906 1 63.03 164 LYS B N 1
ATOM 2780 C CA . LYS B 1 164 ? 11.758 4.305 21.859 1 63.03 164 LYS B CA 1
ATOM 2781 C C . LYS B 1 164 ? 10.383 4.863 22.219 1 63.03 164 LYS B C 1
ATOM 2783 O O . LYS B 1 164 ? 10.188 5.414 23.297 1 63.03 164 LYS B O 1
ATOM 2788 N N . LYS B 1 165 ? 9.383 4.789 21.359 1 55.47 165 LYS B N 1
ATOM 2789 C CA . LYS B 1 165 ? 8.086 5.383 21.672 1 55.47 165 LYS B CA 1
ATOM 2790 C C . LYS B 1 165 ? 7.281 4.477 22.609 1 55.47 165 LYS B C 1
ATOM 2792 O O . LYS B 1 165 ? 6.07 4.656 22.75 1 55.47 165 LYS B O 1
ATOM 2797 N N . GLU B 1 166 ? 7.68 3.455 23.031 1 46.41 166 GLU B N 1
ATOM 2798 C CA . GLU B 1 166 ? 6.781 2.891 24.031 1 46.41 166 GLU B CA 1
ATOM 2799 C C . GLU B 1 166 ? 6.277 3.965 25 1 46.41 166 GLU B C 1
ATOM 2801 O O . GLU B 1 166 ? 6.637 3.971 26.172 1 46.41 166 GLU B O 1
ATOM 2806 N N . LYS B 1 167 ? 6.441 5.109 24.703 1 42.25 167 LYS B N 1
ATOM 2807 C CA . LYS B 1 167 ? 6.082 6.004 25.797 1 42.25 167 LYS B CA 1
ATOM 2808 C C . LYS B 1 167 ? 4.664 5.727 26.297 1 42.25 167 LYS B C 1
ATOM 2810 O O . LYS B 1 167 ? 4.051 4.734 25.906 1 42.25 167 LYS B O 1
ATOM 2815 N N . ASP B 1 168 ? 3.695 6.895 26.25 1 38.22 168 ASP B N 1
ATOM 2816 C CA . ASP B 1 168 ? 2.721 7.523 27.141 1 38.22 168 ASP B CA 1
ATOM 2817 C C . ASP B 1 168 ? 1.345 6.879 26.984 1 38.22 168 ASP B C 1
ATOM 2819 O O . ASP B 1 168 ? 0.382 7.297 27.641 1 38.22 168 ASP B O 1
ATOM 2823 N N . THR B 1 169 ? 1.089 6.207 26.062 1 36.84 169 THR B N 1
ATOM 2824 C CA . THR B 1 169 ? -0.324 5.848 26.016 1 36.84 169 THR B CA 1
ATOM 2825 C C . THR B 1 169 ? -0.67 4.852 27.125 1 36.84 169 THR B C 1
ATOM 2827 O O . THR B 1 169 ? -1.843 4.664 27.453 1 36.84 169 THR B O 1
ATOM 2830 N N . LYS B 1 170 ? 0.138 3.969 27.469 1 40 170 LYS B N 1
ATOM 2831 C CA . LYS B 1 170 ? -0.152 3.227 28.703 1 40 170 LYS B CA 1
ATOM 2832 C C . LYS B 1 170 ? -0.187 4.156 29.906 1 40 170 LYS B C 1
ATOM 2834 O O . LYS B 1 170 ? -0.758 3.811 30.938 1 40 170 LYS B O 1
ATOM 2839 N N . VAL B 1 171 ? 0.538 5.191 29.844 1 36.5 171 VAL B N 1
ATOM 2840 C CA . VAL B 1 171 ? 0.489 6.168 30.922 1 36.5 171 VAL B CA 1
ATOM 2841 C C . VAL B 1 171 ? -0.844 6.914 30.891 1 36.5 171 VAL B C 1
ATOM 2843 O O . VAL B 1 171 ? -1.419 7.223 31.938 1 36.5 171 VAL B O 1
ATOM 2846 N N . ASP B 1 172 ? -1.353 7.16 29.688 1 38.47 172 ASP B N 1
ATOM 2847 C CA . ASP B 1 172 ? -2.648 7.828 29.688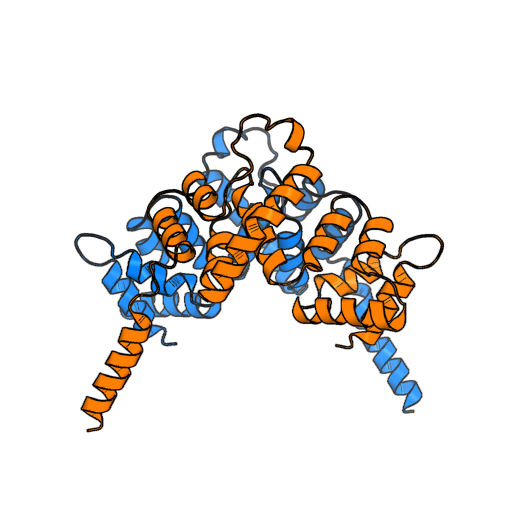 1 38.47 172 ASP B CA 1
ATOM 2848 C C . ASP B 1 172 ? -3.768 6.859 30.062 1 38.47 172 ASP B C 1
ATOM 2850 O O . ASP B 1 172 ? -4.711 7.238 30.766 1 38.47 172 ASP B O 1
ATOM 2854 N N . GLN B 1 173 ? -3.617 5.652 29.562 1 40.47 173 GLN B N 1
ATOM 2855 C CA . GLN B 1 173 ? -4.668 4.766 30.047 1 40.47 173 GLN B CA 1
ATOM 2856 C C . GLN B 1 173 ? -4.57 4.582 31.562 1 40.47 173 GLN B C 1
ATOM 2858 O O . GLN B 1 173 ? -5.59 4.523 32.25 1 40.47 173 GLN B O 1
ATOM 2863 N N . LYS B 1 174 ? -3.381 4.449 32 1 40.78 174 LYS B N 1
ATOM 2864 C CA . LYS B 1 174 ? -3.232 4.309 33.469 1 40.78 174 LYS B CA 1
ATOM 2865 C C . LYS B 1 174 ? -3.604 5.605 34.188 1 40.78 174 LYS B C 1
ATOM 2867 O O . LYS B 1 174 ? -4.262 5.578 35.219 1 40.78 174 LYS B O 1
ATOM 2872 N N . LYS B 1 175 ? -3.199 6.75 33.656 1 43.69 175 LYS B N 1
ATOM 2873 C CA . LYS B 1 175 ? -3.615 8.031 34.219 1 43.69 175 LYS B CA 1
ATOM 2874 C C . LYS B 1 175 ? -5.109 8.258 34.031 1 43.69 175 LYS B C 1
ATOM 2876 O O . LYS B 1 175 ? -5.793 8.758 34.906 1 43.69 175 LYS B O 1
ATOM 2881 N N . ALA B 1 176 ? -5.609 7.848 32.875 1 42.5 176 ALA B N 1
ATOM 2882 C CA . ALA B 1 176 ? -7.051 7.883 32.656 1 42.5 176 ALA B CA 1
ATOM 2883 C C . ALA B 1 176 ? -7.781 6.906 33.562 1 42.5 176 ALA B C 1
ATOM 2885 O O . ALA B 1 176 ? -8.836 7.23 34.125 1 42.5 176 ALA B O 1
ATOM 2886 N N . GLU B 1 177 ? -7.238 5.777 33.688 1 44.47 177 GLU B N 1
ATOM 2887 C CA . GLU B 1 177 ? -7.793 4.832 34.656 1 44.47 177 GLU B CA 1
ATOM 2888 C C . GLU B 1 177 ? -7.648 5.348 36.094 1 44.47 177 GLU B C 1
ATOM 2890 O O . GLU B 1 177 ? -8.555 5.195 36.906 1 44.47 177 GLU B O 1
ATOM 2895 N N . GLU B 1 178 ? -6.477 5.977 36.281 1 44.94 178 GLU B N 1
ATOM 2896 C CA . GLU B 1 178 ? -6.258 6.562 37.594 1 44.94 178 GLU B CA 1
ATOM 2897 C C . GLU B 1 178 ? -7.148 7.785 37.812 1 44.94 178 GLU B C 1
ATOM 2899 O O . GLU B 1 178 ? -7.68 7.988 38.906 1 44.94 178 GLU B O 1
ATOM 2904 N N . ASP B 1 179 ? -7.324 8.633 36.781 1 43.09 179 ASP B N 1
ATOM 2905 C CA . ASP B 1 179 ? -8.203 9.797 36.875 1 43.09 179 ASP B CA 1
ATOM 2906 C C . ASP B 1 179 ? -9.664 9.375 36.938 1 43.09 179 ASP B C 1
ATOM 2908 O O . ASP B 1 179 ? -10.453 9.977 37.656 1 43.09 179 ASP B O 1
ATOM 2912 N N . ALA B 1 180 ? -10.016 8.398 36.188 1 42.62 180 ALA B N 1
ATOM 2913 C CA . ALA B 1 180 ? -11.352 7.82 36.281 1 42.62 180 ALA B CA 1
ATOM 2914 C C . ALA B 1 180 ? -11.609 7.238 37.656 1 42.62 180 ALA B C 1
ATOM 2916 O O . ALA B 1 180 ? -12.719 7.34 38.188 1 42.62 180 ALA B O 1
ATOM 2917 N N . ARG B 1 181 ? -10.562 6.648 38.094 1 43.34 181 ARG B N 1
ATOM 2918 C CA . ARG B 1 181 ? -10.703 6.129 39.469 1 43.34 181 ARG B CA 1
ATOM 2919 C C . ARG B 1 181 ? -10.914 7.258 40.469 1 43.34 181 ARG B C 1
ATOM 2921 O O . ARG B 1 181 ? -11.633 7.098 41.438 1 43.34 181 ARG B O 1
ATOM 2928 N N . LYS B 1 182 ? -10.219 8.391 40.188 1 45.56 182 LYS B N 1
ATOM 2929 C CA . LYS B 1 182 ? -10.375 9.516 41.094 1 45.56 182 LYS B CA 1
ATOM 2930 C C . LYS B 1 182 ? -11.766 10.133 41 1 45.56 182 LYS B C 1
ATOM 2932 O O . LYS B 1 182 ? -12.281 10.703 41.938 1 45.56 182 LYS B O 1
ATOM 2937 N N . LEU B 1 183 ? -12.305 10.008 39.75 1 41.62 183 LEU B N 1
ATOM 2938 C CA . LEU B 1 183 ? -13.656 10.539 39.594 1 41.62 183 LEU B CA 1
ATOM 2939 C C . LEU B 1 183 ? -14.68 9.602 40.219 1 41.62 183 LEU B C 1
ATOM 2941 O O . LEU B 1 183 ? -15.703 10.055 40.719 1 41.62 183 LEU B O 1
ATOM 2945 N N . HIS B 1 184 ? -14.391 8.242 40.094 1 48.25 184 HIS B N 1
ATOM 2946 C CA . HIS B 1 184 ? -15.375 7.336 40.656 1 48.25 184 HIS B CA 1
ATOM 2947 C C . HIS B 1 184 ? -15.07 7.039 42.125 1 48.25 184 HIS B C 1
ATOM 2949 O O . HIS B 1 184 ? -15.82 6.324 42.812 1 48.25 184 HIS B O 1
ATOM 2955 N N . GLY B 1 185 ? -13.977 7.535 42.562 1 39.09 185 GLY B N 1
ATOM 2956 C CA . GLY B 1 185 ? -13.883 7.395 44 1 39.09 185 GLY B CA 1
ATOM 2957 C C . GLY B 1 185 ? -14.547 8.531 44.75 1 39.09 185 GLY B C 1
ATOM 2958 O O . GLY B 1 185 ? -14.797 9.594 44.188 1 39.09 185 GLY B O 1
#